Protein AF-A0AAE4CDQ8-F1 (afdb_monomer)

Mean predicted aligned error: 5.68 Å

Sequence (291 aa):
MFWILLLGALFAGYLTLAARDYGPALLGDRGPFDPRFLGRQVWLVAAAGLLFGAFPALEGELLARHAAVVTPALAGTVVATVAIPLRRRRLAALGSATAAAGWGGLLGALLTAEPAGIAALAAVQLA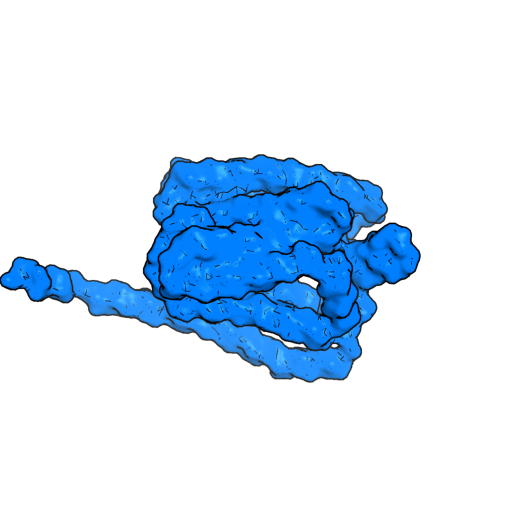LTATQGAALRADPRNTARLALLTLSVATAALVVLPFFSAVRVGTPTAYPGLLLIVVLIGLLAVTAHAARRHRWRPARAAITVSLALPVPIVSLLTWPYALIPGPAPGAGATWEHALADPATLRLLALVALPALPLAVLALWAGKSSRRSQVEGHSPEFHRLWLT

Nearest PDB structures (foldseek):
  6rko-assembly1_B  TM=8.366E-01  e=3.515E-09  Escherichia coli K-12
  8b4o-assembly1_B  TM=8.142E-01  e=2.075E-09  Corynebacterium glutamicum
  7nkz-assembly1_B  TM=8.510E-01  e=7.750E-09  Mycobacterium tuberculosis H37Rv
  7ose-assembly1_B  TM=8.550E-01  e=4.113E-08  Escherichia coli BW25113

pLDDT: mean 88.73, std 11.26, range [53.19, 98.31]

Structure (mmCIF, N/CA/C/O backbone):
data_AF-A0AAE4CDQ8-F1
#
_entry.id   AF-A0AAE4CDQ8-F1
#
loop_
_atom_site.group_PDB
_atom_site.id
_atom_site.type_symbol
_atom_site.label_atom_id
_atom_site.label_alt_id
_atom_site.label_comp_id
_atom_site.label_asym_id
_atom_site.label_entity_id
_atom_site.label_seq_id
_atom_site.pdbx_PDB_ins_code
_atom_site.Cartn_x
_atom_site.Cartn_y
_atom_site.Cartn_z
_atom_site.occupancy
_atom_site.B_iso_or_equiv
_atom_site.auth_seq_id
_atom_site.auth_comp_id
_atom_site.auth_asym_id
_atom_site.auth_atom_id
_atom_site.pdbx_PDB_model_num
ATOM 1 N N . MET A 1 1 ? 2.210 4.248 -20.035 1.00 89.88 1 MET A N 1
ATOM 2 C CA . MET A 1 1 ? 1.836 5.042 -18.837 1.00 89.88 1 MET A CA 1
ATOM 3 C C . MET A 1 1 ? 0.587 4.521 -18.139 1.00 89.88 1 MET A C 1
ATOM 5 O O . MET A 1 1 ? 0.694 4.180 -16.971 1.00 89.88 1 MET A O 1
ATOM 9 N N . PHE A 1 2 ? -0.560 4.412 -18.824 1.00 95.06 2 PHE A N 1
ATOM 10 C CA . PHE A 1 2 ? -1.827 3.962 -18.218 1.00 95.06 2 PHE A CA 1
ATOM 11 C C . PHE A 1 2 ? -1.693 2.698 -17.347 1.00 95.06 2 PHE A C 1
ATOM 13 O O . PHE A 1 2 ? -2.064 2.724 -16.180 1.00 95.06 2 PHE A O 1
ATOM 20 N N . TRP A 1 3 ? -1.082 1.634 -17.875 1.00 96.50 3 TRP A N 1
ATOM 21 C CA . TRP A 1 3 ? -0.922 0.358 -17.165 1.00 96.50 3 TRP A CA 1
ATOM 22 C C . TRP A 1 3 ? -0.087 0.442 -15.886 1.00 96.50 3 TRP A C 1
ATOM 24 O O . TRP A 1 3 ? -0.415 -0.198 -14.894 1.00 96.50 3 TRP A O 1
ATOM 34 N N . ILE A 1 4 ? 0.953 1.277 -15.889 1.00 96.00 4 ILE A N 1
ATOM 35 C CA . ILE A 1 4 ? 1.839 1.486 -14.735 1.00 96.00 4 ILE A CA 1
ATOM 36 C C . ILE A 1 4 ? 1.080 2.235 -13.638 1.00 96.00 4 ILE A C 1
ATOM 38 O O . ILE A 1 4 ? 1.106 1.838 -12.475 1.00 96.00 4 ILE A O 1
ATOM 42 N N . LEU A 1 5 ? 0.342 3.284 -14.021 1.00 96.56 5 LEU A N 1
ATOM 43 C CA . LEU A 1 5 ? -0.518 4.028 -13.101 1.00 96.56 5 LEU A CA 1
ATOM 44 C C . LEU A 1 5 ? -1.607 3.130 -12.517 1.00 96.56 5 LEU A C 1
ATOM 46 O O . LEU A 1 5 ? -1.882 3.203 -11.323 1.00 96.56 5 LEU A O 1
ATOM 50 N N . LEU A 1 6 ? -2.201 2.266 -13.342 1.00 96.50 6 LEU A N 1
ATOM 51 C CA . LEU A 1 6 ? -3.233 1.341 -12.903 1.00 96.50 6 LEU A CA 1
ATOM 52 C C . LEU A 1 6 ? -2.688 0.301 -11.917 1.00 96.50 6 LEU A C 1
ATOM 54 O O . LEU A 1 6 ? -3.297 0.088 -10.871 1.00 96.50 6 LEU A O 1
ATOM 58 N N . LEU A 1 7 ? -1.530 -0.301 -12.204 1.00 97.38 7 LEU A N 1
ATOM 59 C CA . LEU A 1 7 ? -0.865 -1.237 -11.296 1.00 97.38 7 LEU A CA 1
ATOM 60 C C . LEU A 1 7 ? -0.527 -0.568 -9.961 1.00 97.38 7 LEU A C 1
ATOM 62 O O . LEU A 1 7 ? -0.877 -1.091 -8.901 1.00 97.38 7 LEU A O 1
ATOM 66 N N . GLY A 1 8 ? 0.078 0.622 -10.012 1.00 96.88 8 GLY A N 1
ATOM 67 C CA . GLY A 1 8 ? 0.383 1.413 -8.823 1.00 96.88 8 GLY A CA 1
ATOM 68 C C . GLY A 1 8 ? -0.870 1.761 -8.017 1.00 96.88 8 GLY A C 1
ATOM 69 O O . GLY A 1 8 ? -0.872 1.618 -6.796 1.00 96.88 8 GLY A O 1
ATOM 70 N N . ALA A 1 9 ? -1.963 2.147 -8.681 1.00 96.94 9 ALA A N 1
ATOM 71 C CA . ALA A 1 9 ? -3.233 2.469 -8.035 1.00 96.94 9 ALA A CA 1
ATOM 72 C C . ALA A 1 9 ? -3.902 1.243 -7.395 1.00 96.94 9 ALA A C 1
ATOM 74 O O . ALA A 1 9 ? -4.406 1.347 -6.276 1.00 96.94 9 ALA A O 1
ATOM 75 N N . LEU A 1 10 ? -3.890 0.084 -8.062 1.00 96.75 10 LEU A N 1
ATOM 76 C CA . LEU A 1 10 ? -4.430 -1.162 -7.511 1.00 96.75 10 LEU A CA 1
ATOM 77 C C . LEU A 1 10 ? -3.633 -1.611 -6.285 1.00 96.75 10 LEU A C 1
ATOM 79 O O . LEU A 1 10 ? -4.221 -1.940 -5.254 1.00 96.75 10 LEU A O 1
ATOM 83 N N . PHE A 1 11 ? -2.303 -1.566 -6.362 1.00 97.81 11 PHE A N 1
ATOM 84 C CA . PHE A 1 11 ? -1.446 -1.976 -5.257 1.00 97.81 11 PHE A CA 1
ATOM 85 C C . PHE A 1 11 ? -1.506 -0.992 -4.078 1.00 97.81 11 PHE A C 1
ATOM 87 O O . PHE A 1 11 ? -1.682 -1.413 -2.935 1.00 97.81 11 PHE A O 1
ATOM 94 N N . ALA A 1 12 ? -1.474 0.319 -4.332 1.00 97.88 12 ALA A N 1
ATOM 95 C CA . ALA A 1 12 ? -1.682 1.335 -3.297 1.00 97.88 12 ALA A CA 1
ATOM 96 C C . ALA A 1 12 ? -3.073 1.210 -2.656 1.00 97.88 12 ALA A C 1
ATOM 98 O O . ALA A 1 12 ? -3.204 1.241 -1.432 1.00 97.88 12 ALA A O 1
ATOM 99 N N . GLY A 1 13 ? -4.109 0.996 -3.474 1.00 96.44 13 GLY A N 1
ATOM 100 C CA . GLY A 1 13 ? -5.471 0.735 -3.019 1.00 96.44 13 GLY A CA 1
ATOM 101 C C . GLY A 1 13 ? -5.546 -0.495 -2.117 1.00 96.44 13 GLY A C 1
ATOM 102 O O . GLY A 1 13 ? -6.140 -0.417 -1.040 1.00 96.44 13 GLY A O 1
ATOM 103 N N . TYR A 1 14 ? -4.884 -1.592 -2.497 1.00 97.25 14 TYR A N 1
ATOM 104 C CA . TYR A 1 14 ? -4.751 -2.778 -1.656 1.00 97.25 14 TYR A CA 1
ATOM 105 C C . TYR A 1 14 ? -4.099 -2.448 -0.309 1.00 97.25 14 TYR A C 1
ATOM 107 O O . TYR A 1 14 ? -4.699 -2.751 0.719 1.00 97.25 14 TYR A O 1
ATOM 115 N N . LEU A 1 15 ? -2.938 -1.784 -0.275 1.00 97.44 15 LEU A N 1
ATOM 116 C CA . LEU A 1 15 ? -2.254 -1.451 0.985 1.00 97.44 15 LEU A CA 1
ATOM 117 C C . LEU A 1 15 ? -3.131 -0.597 1.908 1.00 97.44 15 LEU A C 1
ATOM 119 O O . LEU A 1 15 ? -3.255 -0.886 3.102 1.00 97.44 15 LEU A O 1
ATOM 123 N N . THR A 1 16 ? -3.798 0.420 1.358 1.00 97.12 16 THR A N 1
ATOM 124 C CA . THR A 1 16 ? -4.717 1.281 2.109 1.00 97.12 16 THR A CA 1
ATOM 125 C C . THR A 1 16 ? -5.924 0.511 2.646 1.00 97.12 16 THR A C 1
ATOM 127 O O . THR A 1 16 ? -6.351 0.734 3.784 1.00 97.12 16 THR A O 1
ATOM 130 N N . LEU A 1 17 ? -6.507 -0.377 1.838 1.00 95.12 17 LEU A N 1
ATOM 131 C CA . LEU A 1 17 ? -7.676 -1.164 2.216 1.00 95.12 17 LEU A CA 1
ATOM 132 C C . LEU A 1 17 ? -7.314 -2.253 3.227 1.00 95.12 17 LEU A C 1
ATOM 134 O O . LEU A 1 17 ? -7.962 -2.330 4.269 1.00 95.12 17 LEU A O 1
ATOM 138 N N . ALA A 1 18 ? -6.267 -3.030 2.968 1.00 95.75 18 ALA A N 1
ATOM 139 C CA . ALA A 1 18 ? -5.779 -4.090 3.841 1.00 95.75 18 ALA A CA 1
ATOM 140 C C . ALA A 1 18 ? -5.393 -3.552 5.224 1.00 95.75 18 ALA A C 1
ATOM 142 O O . ALA A 1 18 ? -5.725 -4.158 6.240 1.00 95.75 18 ALA A O 1
ATOM 143 N N . ALA A 1 19 ? -4.808 -2.352 5.300 1.00 96.38 19 ALA A N 1
ATOM 144 C CA . ALA A 1 19 ? -4.481 -1.724 6.577 1.00 96.38 19 ALA A CA 1
ATOM 145 C C . ALA A 1 19 ? -5.703 -1.431 7.467 1.00 96.38 19 ALA A C 1
ATOM 147 O O . ALA A 1 19 ? -5.554 -1.306 8.685 1.00 96.38 19 ALA A O 1
ATOM 148 N N . ARG A 1 20 ? -6.919 -1.356 6.905 1.00 94.62 20 ARG A N 1
ATOM 149 C CA . ARG A 1 20 ? -8.149 -1.235 7.706 1.00 94.62 20 ARG A CA 1
ATOM 150 C C . ARG A 1 20 ? -8.475 -2.501 8.494 1.00 94.62 20 ARG A C 1
ATOM 152 O O . ARG A 1 20 ? -9.127 -2.391 9.527 1.00 94.62 20 ARG A O 1
ATOM 159 N N . ASP A 1 21 ? -7.995 -3.651 8.034 1.00 94.50 21 ASP A N 1
ATOM 160 C CA . ASP A 1 21 ? -8.162 -4.946 8.698 1.00 94.50 21 ASP A CA 1
ATOM 161 C C . ASP A 1 21 ? -6.945 -5.325 9.519 1.00 94.50 21 ASP A C 1
ATOM 163 O O . ASP A 1 21 ? -7.050 -5.716 10.683 1.00 94.50 21 ASP A O 1
ATOM 167 N N . TYR A 1 22 ? -5.774 -5.168 8.907 1.00 95.75 22 TYR A N 1
ATOM 168 C CA . TYR A 1 22 ? -4.502 -5.535 9.499 1.00 95.75 22 TYR A CA 1
ATOM 169 C C . TYR A 1 22 ? -4.186 -4.632 10.687 1.00 95.75 22 TYR A C 1
ATOM 171 O O . TYR A 1 22 ? -3.729 -5.119 11.714 1.00 95.75 22 TYR A O 1
ATOM 179 N N . GLY A 1 23 ? -4.495 -3.334 10.608 1.00 95.50 23 GLY A N 1
ATOM 180 C CA . GLY A 1 23 ? -4.238 -2.383 11.688 1.00 95.50 23 GLY A CA 1
ATOM 181 C C . GLY A 1 23 ? -4.899 -2.773 13.016 1.00 95.50 23 GLY A C 1
ATOM 182 O O . GLY A 1 23 ? -4.197 -2.933 14.015 1.00 95.50 23 GLY A O 1
ATOM 183 N N . PRO A 1 24 ? -6.232 -2.947 13.077 1.00 94.69 24 PRO A N 1
ATOM 184 C CA . PRO A 1 24 ? -6.895 -3.417 14.292 1.00 94.69 24 PRO A CA 1
ATOM 185 C C . PRO A 1 24 ? -6.392 -4.792 14.753 1.00 94.69 24 PRO A C 1
ATOM 187 O O . PRO A 1 24 ? -6.147 -4.974 15.948 1.00 94.69 24 PRO A O 1
ATOM 190 N N . ALA A 1 25 ? -6.160 -5.728 13.823 1.00 94.62 25 ALA A N 1
ATOM 191 C CA . ALA A 1 25 ? -5.639 -7.058 14.139 1.00 94.62 25 ALA A CA 1
ATOM 192 C C . ALA A 1 25 ? -4.243 -7.009 14.790 1.00 94.62 25 ALA A C 1
ATOM 194 O O . ALA A 1 25 ? -4.016 -7.700 15.785 1.00 94.62 25 ALA A O 1
ATOM 195 N N . LEU A 1 26 ? -3.340 -6.145 14.307 1.00 95.56 26 LEU A N 1
ATOM 196 C CA . LEU A 1 26 ? -2.020 -5.882 14.901 1.00 95.56 26 LEU A CA 1
ATOM 197 C C . LEU A 1 26 ? -2.123 -5.395 16.345 1.00 95.56 26 LEU A C 1
ATOM 199 O O . LEU A 1 26 ? -1.357 -5.814 17.209 1.00 95.56 26 LEU A O 1
ATOM 203 N N . LEU A 1 27 ? -3.101 -4.534 16.621 1.00 94.88 27 LEU A N 1
ATOM 204 C CA . LEU A 1 27 ? -3.368 -4.021 17.966 1.00 94.88 27 LEU A CA 1
ATOM 205 C C . LEU A 1 27 ? -4.167 -5.010 18.829 1.00 94.88 27 LEU A C 1
ATOM 207 O O . LEU A 1 27 ? -4.524 -4.705 19.971 1.00 94.88 27 LEU A O 1
ATOM 211 N N . GLY A 1 28 ? -4.442 -6.202 18.295 1.00 90.94 28 GLY A N 1
ATOM 212 C CA . GLY A 1 28 ? -5.136 -7.276 18.978 1.00 90.94 28 GLY A CA 1
ATOM 213 C C . GLY A 1 28 ? -6.633 -7.049 19.165 1.00 90.94 28 GLY A C 1
ATOM 214 O O . GLY A 1 28 ? -7.227 -7.671 20.048 1.00 90.94 28 GLY A O 1
ATOM 215 N N . ASP A 1 29 ? -7.223 -6.160 18.374 1.00 85.69 29 ASP A N 1
ATOM 216 C CA . ASP A 1 29 ? -8.654 -5.893 18.382 1.00 85.69 29 ASP A CA 1
ATOM 217 C C . ASP A 1 29 ? -9.411 -6.946 17.554 1.00 85.69 29 ASP A C 1
ATOM 219 O O . ASP A 1 29 ? -8.916 -7.453 16.547 1.00 85.69 29 ASP A O 1
ATOM 223 N N . ARG A 1 30 ? -10.621 -7.287 18.003 1.00 68.38 30 ARG A N 1
ATOM 224 C CA . ARG A 1 30 ? -11.542 -8.241 17.368 1.00 68.38 30 ARG A CA 1
ATOM 225 C C . ARG A 1 30 ? -12.744 -7.534 16.747 1.00 68.38 30 ARG A C 1
ATOM 227 O O . ARG A 1 30 ? -13.816 -8.138 16.719 1.00 68.38 30 ARG A O 1
ATOM 234 N N . GLY A 1 31 ? -12.589 -6.269 16.345 1.00 68.19 31 GLY A N 1
ATOM 235 C CA . GLY A 1 31 ? -13.655 -5.461 15.748 1.00 68.19 31 GLY A CA 1
ATOM 236 C C . GLY A 1 31 ? -14.563 -6.288 14.825 1.00 68.19 31 GLY A C 1
ATOM 237 O O . GLY A 1 31 ? -14.104 -7.265 14.226 1.00 68.19 31 GLY A O 1
ATOM 238 N N . PRO A 1 32 ? -15.863 -5.958 14.746 1.00 75.25 32 PRO A N 1
ATOM 239 C CA . PRO A 1 32 ? -16.854 -6.816 14.105 1.00 75.25 32 PRO A CA 1
ATOM 240 C C . PRO A 1 32 ? -16.392 -7.235 12.711 1.00 75.25 32 PRO A C 1
ATOM 242 O O . PRO A 1 32 ? -15.903 -6.399 11.950 1.00 75.25 32 PRO A O 1
ATOM 245 N N . PHE A 1 33 ? -16.552 -8.525 12.393 1.00 78.38 33 PHE A N 1
ATOM 246 C CA . PHE A 1 33 ? -16.203 -9.042 11.074 1.00 78.38 33 PHE A CA 1
ATOM 247 C C . PHE A 1 33 ? -16.909 -8.199 10.009 1.00 78.38 33 PHE A C 1
ATOM 249 O O . PHE A 1 33 ? -18.136 -8.081 10.002 1.00 78.38 33 PHE A O 1
ATOM 256 N N . ASP A 1 34 ? -16.119 -7.569 9.146 1.00 82.44 34 ASP A N 1
ATOM 257 C CA . ASP A 1 34 ? -16.621 -6.793 8.024 1.00 82.44 34 ASP A CA 1
ATOM 258 C C . ASP A 1 34 ? -16.729 -7.734 6.818 1.00 82.44 34 ASP A C 1
ATOM 260 O O . ASP A 1 34 ? -15.695 -8.179 6.322 1.00 82.44 34 ASP A O 1
ATOM 264 N N . PRO A 1 35 ? -17.937 -8.022 6.296 1.00 81.69 35 PRO A N 1
ATOM 265 C CA . PRO A 1 35 ? -18.109 -8.885 5.125 1.00 81.69 35 PRO A CA 1
ATOM 266 C C . PRO A 1 35 ? -17.308 -8.422 3.897 1.00 81.69 35 PRO A C 1
ATOM 268 O O . PRO A 1 35 ? -17.022 -9.210 3.000 1.00 81.69 35 PRO A O 1
ATOM 271 N N . ARG A 1 36 ? -16.902 -7.145 3.854 1.00 83.50 36 ARG A N 1
ATOM 272 C CA . ARG A 1 36 ? -16.070 -6.581 2.779 1.00 83.50 36 ARG A CA 1
ATOM 273 C C . ARG A 1 36 ? -14.597 -6.946 2.886 1.00 83.50 36 ARG A C 1
ATOM 275 O O . ARG A 1 36 ? -13.836 -6.564 2.004 1.00 83.50 36 ARG A O 1
ATOM 282 N N . PHE A 1 37 ? -14.201 -7.664 3.933 1.00 85.44 37 PHE A N 1
ATOM 283 C CA . PHE A 1 37 ? -12.844 -8.152 4.127 1.00 85.44 37 PHE A CA 1
ATOM 284 C C . PHE A 1 37 ? -12.322 -8.871 2.873 1.00 85.44 37 PHE A C 1
ATOM 286 O O . PHE A 1 37 ? -11.284 -8.500 2.332 1.00 85.44 37 PHE A O 1
ATOM 293 N N . LEU A 1 38 ? -13.105 -9.810 2.331 1.00 85.81 38 LEU A N 1
ATOM 294 C CA . LEU A 1 38 ? -12.758 -10.519 1.094 1.00 85.81 38 LEU A CA 1
ATOM 295 C C . LEU A 1 38 ? -12.703 -9.574 -0.113 1.00 85.81 38 LEU A C 1
ATOM 297 O O . LEU A 1 38 ? -11.773 -9.644 -0.909 1.00 85.81 38 LEU A O 1
ATOM 301 N N . GLY A 1 39 ? -13.641 -8.626 -0.201 1.00 86.75 39 GLY A N 1
ATOM 302 C CA . GLY A 1 39 ? -13.657 -7.613 -1.261 1.00 86.75 39 GLY A CA 1
ATOM 303 C C . GLY A 1 39 ? -12.409 -6.722 -1.283 1.00 86.75 39 GLY A C 1
ATOM 304 O O . GLY A 1 39 ? -12.025 -6.232 -2.341 1.00 86.75 39 GLY A O 1
ATOM 305 N N . ARG A 1 40 ? -11.730 -6.534 -0.143 1.00 90.81 40 ARG A N 1
ATOM 306 C CA . ARG A 1 40 ? -10.457 -5.800 -0.077 1.00 90.81 40 ARG A CA 1
ATOM 307 C C . ARG A 1 40 ? -9.284 -6.606 -0.634 1.00 90.81 40 ARG A C 1
ATOM 309 O O . ARG A 1 40 ? -8.412 -6.017 -1.264 1.00 90.81 40 ARG A O 1
ATOM 316 N N . GLN A 1 41 ? -9.290 -7.930 -0.478 1.00 94.31 41 GLN A N 1
ATOM 317 C CA . GLN A 1 41 ? -8.246 -8.807 -1.026 1.00 94.31 41 GLN A CA 1
ATOM 318 C C . GLN A 1 41 ? -8.297 -8.896 -2.560 1.00 94.31 41 GLN A C 1
ATOM 320 O O . GLN A 1 41 ? -7.267 -9.094 -3.199 1.00 94.31 41 GLN A O 1
ATOM 325 N N . VAL A 1 42 ? -9.466 -8.651 -3.167 1.00 94.00 42 VAL A N 1
ATOM 326 C CA . VAL A 1 42 ? -9.627 -8.589 -4.634 1.00 94.00 42 VAL A CA 1
ATOM 327 C C . VAL A 1 42 ? -8.689 -7.560 -5.271 1.00 94.00 42 VAL A C 1
ATOM 329 O O . VAL A 1 42 ? -8.249 -7.761 -6.396 1.00 94.00 42 VAL A O 1
ATOM 332 N N . TRP A 1 43 ? -8.313 -6.496 -4.557 1.00 95.38 43 TRP A N 1
ATOM 333 C CA . TRP A 1 43 ? -7.367 -5.497 -5.065 1.00 95.38 43 TRP A CA 1
ATOM 334 C C . TRP A 1 43 ? -5.963 -6.064 -5.268 1.00 95.38 43 TRP A C 1
ATOM 336 O O . TRP A 1 43 ? -5.323 -5.745 -6.266 1.00 95.38 43 TRP A O 1
ATOM 346 N N . LEU A 1 44 ? -5.504 -6.937 -4.364 1.00 96.44 44 LEU A N 1
ATOM 347 C CA . LEU A 1 44 ? -4.227 -7.628 -4.528 1.00 96.44 44 LEU A CA 1
ATOM 348 C C . LEU A 1 44 ? -4.287 -8.611 -5.696 1.00 96.44 44 LEU A C 1
ATOM 350 O O . LEU A 1 44 ? -3.364 -8.653 -6.501 1.00 96.44 44 LEU A O 1
ATOM 354 N N . VAL A 1 45 ? -5.383 -9.366 -5.810 1.00 96.44 45 VAL A N 1
ATOM 355 C CA . VAL A 1 45 ? -5.589 -10.312 -6.918 1.00 96.44 45 VAL A CA 1
ATOM 356 C C . VAL A 1 45 ? -5.626 -9.575 -8.257 1.00 96.44 45 VAL A C 1
ATOM 358 O O . VAL A 1 45 ? -4.987 -10.009 -9.208 1.00 96.44 45 VAL A O 1
ATOM 361 N N . ALA A 1 46 ? -6.309 -8.432 -8.324 1.00 95.81 46 ALA A N 1
ATOM 362 C CA . ALA A 1 46 ? -6.342 -7.586 -9.511 1.00 95.81 46 ALA A CA 1
ATOM 363 C C . ALA A 1 46 ? -4.958 -7.010 -9.842 1.00 95.81 46 ALA A C 1
ATOM 365 O O . ALA A 1 46 ? -4.563 -7.025 -11.003 1.00 95.81 46 ALA A O 1
ATOM 366 N N . ALA A 1 47 ? -4.202 -6.544 -8.841 1.00 96.94 47 ALA A N 1
ATOM 367 C CA . ALA A 1 47 ? -2.830 -6.078 -9.039 1.00 96.94 47 ALA A CA 1
ATOM 368 C C . ALA A 1 47 ? -1.915 -7.202 -9.556 1.00 96.94 47 ALA A C 1
ATOM 370 O O . ALA A 1 47 ? -1.152 -6.973 -10.487 1.00 96.94 47 ALA A O 1
ATOM 371 N N . ALA A 1 48 ? -2.023 -8.415 -9.005 1.00 97.00 48 ALA A N 1
ATOM 372 C CA . ALA A 1 48 ? -1.257 -9.579 -9.446 1.00 97.00 48 ALA A CA 1
ATOM 373 C C . ALA A 1 48 ? -1.640 -10.019 -10.867 1.00 97.00 48 ALA A C 1
ATOM 375 O O . ALA A 1 48 ? -0.768 -10.190 -11.709 1.00 97.00 48 ALA A O 1
ATOM 376 N N . GLY A 1 49 ? -2.937 -10.121 -11.172 1.00 96.88 49 GLY A N 1
ATOM 377 C CA . GLY A 1 49 ? -3.407 -10.435 -12.523 1.00 96.88 49 GLY A CA 1
ATOM 378 C C . GLY A 1 49 ? -2.971 -9.387 -13.547 1.00 96.88 49 GLY A C 1
ATOM 379 O O . GLY A 1 49 ? -2.594 -9.733 -14.664 1.00 96.88 49 GLY A O 1
ATOM 380 N N . LEU A 1 50 ? -2.953 -8.109 -13.157 1.00 97.12 50 LEU A N 1
ATOM 381 C CA . LEU A 1 50 ? -2.433 -7.042 -14.002 1.00 97.12 50 LEU A CA 1
ATOM 382 C C . LEU A 1 50 ? -0.916 -7.128 -14.184 1.00 97.12 50 LEU A C 1
ATOM 384 O O . LEU A 1 50 ? -0.438 -6.887 -15.287 1.00 97.12 50 LEU A O 1
ATOM 388 N N . LEU A 1 51 ? -0.171 -7.468 -13.130 1.00 97.00 51 LEU A N 1
ATOM 389 C CA . LEU A 1 51 ? 1.270 -7.700 -13.206 1.00 97.00 51 LEU A CA 1
ATOM 390 C C . LEU A 1 51 ? 1.577 -8.821 -14.207 1.00 97.00 51 LEU A C 1
ATOM 392 O O . LEU A 1 51 ? 2.358 -8.602 -15.123 1.00 97.00 51 LEU A O 1
ATOM 396 N N . PHE A 1 52 ? 0.901 -9.966 -14.093 1.00 96.81 52 PHE A N 1
ATOM 397 C CA . PHE A 1 52 ? 1.098 -11.110 -14.989 1.00 96.81 52 PHE A CA 1
ATOM 398 C C . PHE A 1 52 ? 0.679 -10.805 -16.432 1.00 96.81 52 PHE A C 1
ATOM 400 O O . PHE A 1 52 ? 1.374 -11.165 -17.376 1.00 96.81 52 PHE A O 1
ATOM 407 N N . GLY A 1 53 ? -0.449 -10.114 -16.621 1.00 96.94 53 GLY A N 1
ATOM 408 C CA . GLY A 1 53 ? -0.968 -9.823 -17.956 1.00 96.94 53 GLY A CA 1
ATOM 409 C C . GLY A 1 53 ? -0.219 -8.699 -18.672 1.00 96.94 53 GLY A C 1
ATOM 410 O O . GLY A 1 53 ? 0.144 -8.835 -19.836 1.00 96.94 53 GLY A O 1
ATOM 411 N N . ALA A 1 54 ? -0.027 -7.561 -18.003 1.00 97.56 54 ALA A N 1
ATOM 412 C CA . ALA A 1 54 ? 0.540 -6.365 -18.623 1.00 97.56 54 ALA A CA 1
ATOM 413 C C . ALA A 1 54 ? 2.065 -6.288 -18.501 1.00 97.56 54 ALA A C 1
ATOM 415 O O . ALA A 1 54 ? 2.667 -5.515 -19.245 1.00 97.56 54 ALA A O 1
ATOM 416 N N . PHE A 1 55 ? 2.680 -7.051 -17.588 1.00 97.31 55 PHE A N 1
ATOM 417 C CA . PHE A 1 55 ? 4.120 -7.006 -17.326 1.00 97.31 55 PHE A CA 1
ATOM 418 C C . PHE A 1 55 ? 4.761 -8.402 -17.151 1.00 97.31 55 PHE A C 1
ATOM 420 O O . PHE A 1 55 ? 5.397 -8.665 -16.127 1.00 97.31 55 PHE A O 1
ATOM 427 N N . PRO A 1 56 ? 4.632 -9.312 -18.133 1.00 96.19 56 PRO A N 1
ATOM 428 C CA . PRO A 1 56 ? 5.056 -10.708 -17.983 1.00 96.19 56 PRO A CA 1
ATOM 429 C C . PRO A 1 56 ? 6.563 -10.871 -17.717 1.00 96.19 56 PRO A C 1
ATOM 431 O O . PRO A 1 56 ? 6.963 -11.718 -16.924 1.00 96.19 56 PRO A O 1
ATOM 434 N N . ALA A 1 57 ? 7.416 -10.031 -18.316 1.00 93.31 57 ALA A N 1
ATOM 435 C CA . ALA A 1 57 ? 8.858 -10.062 -18.047 1.00 93.31 57 ALA A CA 1
ATOM 436 C C . ALA A 1 57 ? 9.183 -9.640 -16.601 1.00 93.31 57 ALA A C 1
ATOM 438 O O . ALA A 1 57 ? 10.044 -10.225 -15.944 1.00 93.31 57 ALA A O 1
ATOM 439 N N . LEU A 1 58 ? 8.446 -8.651 -16.082 1.00 94.38 58 LEU A N 1
ATOM 440 C CA . LEU A 1 58 ? 8.628 -8.142 -14.726 1.00 94.38 58 LEU A CA 1
ATOM 441 C C . LEU A 1 58 ? 8.227 -9.171 -13.672 1.00 94.38 58 LEU A C 1
ATOM 443 O O . LEU A 1 58 ? 8.866 -9.228 -12.628 1.00 94.38 58 LEU A O 1
ATOM 447 N N . GLU A 1 59 ? 7.186 -9.967 -13.921 1.00 94.25 59 GLU A N 1
ATOM 448 C CA . GLU A 1 59 ? 6.749 -11.023 -13.006 1.00 94.25 59 GLU A CA 1
ATOM 449 C C . GLU A 1 59 ? 7.902 -11.962 -12.647 1.00 94.25 59 GLU A C 1
ATOM 451 O O . GLU A 1 59 ? 8.241 -12.099 -11.468 1.00 94.25 59 GLU A O 1
ATOM 456 N N . GLY A 1 60 ? 8.459 -12.635 -13.659 1.00 90.19 60 GLY A N 1
ATOM 457 C CA . GLY A 1 60 ? 9.425 -13.708 -13.451 1.00 90.19 60 GLY A CA 1
ATOM 458 C C . GLY A 1 60 ? 10.660 -13.194 -12.723 1.00 90.19 60 GLY A C 1
ATOM 459 O O . GLY A 1 60 ? 11.118 -13.803 -11.755 1.00 90.19 60 GLY A O 1
ATOM 460 N N . GLU A 1 61 ? 11.143 -12.018 -13.121 1.00 92.56 61 GLU A N 1
ATOM 461 C CA . GLU A 1 61 ? 12.281 -11.370 -12.478 1.00 92.56 61 GLU A CA 1
ATOM 462 C C . GLU A 1 61 ? 11.972 -10.895 -11.056 1.00 92.56 61 GLU A C 1
ATOM 464 O O . GLU A 1 61 ? 12.786 -11.106 -10.155 1.00 92.56 61 GLU A O 1
ATOM 469 N N . LEU A 1 62 ? 10.807 -10.281 -10.823 1.00 94.06 62 LEU A N 1
ATOM 470 C CA . LEU A 1 62 ? 10.412 -9.786 -9.504 1.00 94.06 62 LEU A CA 1
ATOM 471 C C . LEU A 1 62 ? 10.267 -10.941 -8.516 1.00 94.06 62 LEU A C 1
ATOM 473 O O . LEU A 1 62 ? 10.783 -10.858 -7.399 1.00 94.06 62 LEU A O 1
ATOM 477 N N . LEU A 1 63 ? 9.596 -12.023 -8.918 1.00 94.31 63 LEU A N 1
ATOM 478 C CA . LEU A 1 63 ? 9.407 -13.197 -8.073 1.00 94.31 63 LEU A CA 1
ATOM 479 C C . LEU A 1 63 ? 10.730 -13.920 -7.827 1.00 94.31 63 LEU A C 1
ATOM 481 O O . LEU A 1 63 ? 11.026 -14.228 -6.676 1.00 94.31 63 LEU A O 1
ATOM 485 N N . ALA A 1 64 ? 11.558 -14.127 -8.855 1.00 93.31 64 ALA A N 1
ATOM 486 C CA . ALA A 1 64 ? 12.856 -14.777 -8.692 1.00 93.31 64 ALA A CA 1
ATOM 487 C C . ALA A 1 64 ? 13.798 -13.968 -7.786 1.00 93.31 64 ALA A C 1
ATOM 489 O O . ALA A 1 64 ? 14.438 -14.525 -6.894 1.00 93.31 64 ALA A O 1
ATOM 490 N N . ARG A 1 65 ? 13.861 -12.644 -7.971 1.00 93.06 65 ARG A N 1
ATOM 491 C CA . ARG A 1 65 ? 14.782 -11.767 -7.232 1.00 93.06 65 ARG A CA 1
ATOM 492 C C . ARG A 1 65 ? 14.316 -11.469 -5.811 1.00 93.06 65 ARG A C 1
ATOM 494 O O . ARG A 1 65 ? 15.142 -11.316 -4.913 1.00 93.06 65 ARG A O 1
ATOM 501 N N . HIS A 1 66 ? 13.008 -11.360 -5.594 1.00 95.06 66 HIS A N 1
ATOM 502 C CA . HIS A 1 66 ? 12.443 -10.895 -4.326 1.00 95.06 66 HIS A CA 1
ATOM 503 C C . HIS A 1 66 ? 11.580 -11.947 -3.618 1.00 95.06 66 HIS A C 1
ATOM 505 O O . HIS A 1 66 ? 10.834 -11.605 -2.697 1.00 95.06 66 HIS A O 1
ATOM 511 N N . ALA A 1 67 ? 11.728 -13.233 -3.965 1.00 95.75 67 ALA A N 1
ATOM 512 C CA . ALA A 1 67 ? 11.023 -14.353 -3.334 1.00 95.75 67 ALA A CA 1
ATOM 513 C C . ALA A 1 67 ? 11.085 -14.310 -1.800 1.00 95.75 67 ALA A C 1
ATOM 515 O O . ALA A 1 67 ? 10.070 -14.534 -1.138 1.00 95.75 67 ALA A O 1
ATOM 516 N N . ALA A 1 68 ? 12.248 -13.964 -1.234 1.00 96.25 68 ALA A N 1
ATOM 517 C CA . ALA A 1 68 ? 12.472 -13.897 0.211 1.00 96.25 68 ALA A CA 1
ATOM 518 C C . ALA A 1 68 ? 11.544 -12.907 0.936 1.00 96.25 68 ALA A C 1
ATOM 520 O O . ALA A 1 68 ? 11.278 -13.074 2.123 1.00 96.25 68 ALA A O 1
ATOM 521 N N . VAL A 1 69 ? 11.033 -11.894 0.232 1.00 96.75 69 VAL A N 1
ATOM 522 C CA . VAL A 1 69 ? 10.149 -10.868 0.796 1.00 96.75 69 VAL A CA 1
ATOM 523 C C . VAL A 1 69 ? 8.707 -11.036 0.311 1.00 96.75 69 VAL A C 1
ATOM 525 O O . VAL A 1 69 ? 7.769 -10.884 1.094 1.00 96.75 69 VAL A O 1
ATOM 528 N N . VAL A 1 70 ? 8.511 -11.429 -0.950 1.00 97.25 70 VAL A N 1
ATOM 529 C CA . VAL A 1 70 ? 7.181 -11.680 -1.527 1.00 97.25 70 VAL A CA 1
ATOM 530 C C . VAL A 1 70 ? 6.505 -12.883 -0.865 1.00 97.25 70 VAL A C 1
ATOM 532 O O . VAL A 1 70 ? 5.333 -12.806 -0.500 1.00 97.25 70 VAL A O 1
ATOM 535 N N . THR A 1 71 ? 7.238 -13.975 -0.640 1.00 97.62 71 THR A N 1
ATOM 536 C CA . THR A 1 71 ? 6.695 -15.202 -0.031 1.00 97.62 71 THR A CA 1
ATOM 537 C C . THR A 1 71 ? 6.107 -14.953 1.360 1.00 97.62 71 THR A C 1
ATOM 539 O O . THR A 1 71 ? 4.932 -15.273 1.563 1.00 97.62 71 THR A O 1
ATOM 542 N N . PRO A 1 72 ? 6.831 -14.343 2.325 1.00 97.75 72 PRO A N 1
ATOM 543 C CA . PRO A 1 72 ? 6.234 -14.022 3.616 1.00 97.75 72 PRO A CA 1
ATOM 544 C C . PRO A 1 72 ? 5.111 -12.984 3.502 1.00 97.75 72 PRO A C 1
ATOM 546 O O . PRO A 1 72 ? 4.140 -13.088 4.249 1.00 97.75 72 PRO A O 1
ATOM 549 N N . ALA A 1 73 ? 5.170 -12.030 2.563 1.00 97.94 73 ALA A N 1
ATOM 550 C CA . ALA A 1 73 ? 4.076 -11.077 2.352 1.00 97.94 73 ALA A CA 1
ATOM 551 C C . ALA A 1 73 ? 2.763 -11.784 1.966 1.00 97.94 73 ALA A C 1
ATOM 553 O O . ALA A 1 73 ? 1.703 -11.508 2.543 1.00 97.94 73 ALA A O 1
ATOM 554 N N . LEU A 1 74 ? 2.837 -12.737 1.031 1.00 97.75 74 LEU A N 1
ATOM 555 C CA . LEU A 1 74 ? 1.705 -13.555 0.592 1.00 97.75 74 LEU A CA 1
ATOM 556 C C . LEU A 1 74 ? 1.237 -14.506 1.698 1.00 97.75 74 LEU A C 1
ATOM 558 O O . LEU A 1 74 ? 0.048 -14.535 2.010 1.00 97.75 74 LEU A O 1
ATOM 562 N N . ALA A 1 75 ? 2.157 -15.218 2.352 1.00 98.31 75 ALA A N 1
ATOM 563 C CA . ALA A 1 75 ? 1.831 -16.110 3.462 1.00 98.31 75 ALA A CA 1
ATOM 564 C C . ALA A 1 75 ? 1.149 -15.352 4.613 1.00 98.31 75 ALA A C 1
ATOM 566 O O . ALA A 1 75 ? 0.109 -15.783 5.109 1.00 98.31 75 ALA A O 1
ATOM 567 N N . GLY A 1 76 ? 1.670 -14.182 4.991 1.00 98.19 76 GLY A N 1
ATOM 568 C CA . GLY A 1 76 ? 1.061 -13.303 5.987 1.00 98.19 76 GLY A CA 1
ATOM 569 C C . GLY A 1 76 ? -0.341 -12.850 5.580 1.00 98.19 76 GLY A C 1
ATOM 570 O O . GLY A 1 76 ? -1.260 -12.881 6.398 1.00 98.19 76 GLY A O 1
ATOM 571 N N . THR A 1 77 ? -0.527 -12.505 4.302 1.00 97.44 77 THR A N 1
ATOM 572 C CA . THR A 1 77 ? -1.829 -12.115 3.736 1.00 97.44 77 THR A CA 1
ATOM 573 C C . THR A 1 77 ? -2.841 -13.259 3.838 1.00 97.44 77 THR A C 1
ATOM 575 O O . THR A 1 77 ? -3.960 -13.048 4.310 1.00 97.44 77 THR A O 1
ATOM 578 N N . VAL A 1 78 ? -2.451 -14.488 3.488 1.00 97.69 78 VAL A N 1
ATOM 579 C CA . VAL A 1 78 ? -3.295 -15.689 3.620 1.00 97.69 78 VAL A CA 1
ATOM 580 C C . VAL A 1 78 ? -3.616 -15.980 5.089 1.00 97.69 78 VAL A C 1
ATOM 582 O O . VAL A 1 78 ? -4.782 -16.156 5.443 1.00 97.69 78 VAL A O 1
ATOM 585 N N . VAL A 1 79 ? -2.610 -15.963 5.970 1.00 97.56 79 VAL A N 1
ATOM 586 C CA . VAL A 1 79 ? -2.796 -16.196 7.410 1.00 97.56 79 VAL A CA 1
ATOM 587 C C . VAL A 1 79 ? -3.743 -15.161 8.010 1.00 97.56 79 VAL A C 1
ATOM 589 O O . VAL A 1 79 ? -4.664 -15.541 8.729 1.00 97.56 79 VAL A O 1
ATOM 592 N N . ALA A 1 80 ? -3.579 -13.873 7.700 1.00 95.00 80 ALA A N 1
ATOM 593 C CA . ALA A 1 80 ? -4.496 -12.826 8.150 1.00 95.00 80 ALA A CA 1
ATOM 594 C C . ALA A 1 80 ? -5.916 -13.057 7.608 1.00 95.00 80 ALA A C 1
ATOM 596 O O . ALA A 1 80 ? -6.887 -12.950 8.361 1.00 95.00 80 ALA A O 1
ATOM 597 N N . THR A 1 81 ? -6.024 -13.448 6.335 1.00 95.06 81 THR A N 1
ATOM 598 C CA . THR A 1 81 ? -7.296 -13.717 5.652 1.00 95.06 81 THR A CA 1
ATOM 599 C C . THR A 1 81 ? -8.099 -14.826 6.306 1.00 95.06 81 THR A C 1
ATOM 601 O O . THR A 1 81 ? -9.313 -14.702 6.442 1.00 95.06 81 THR A O 1
ATOM 604 N N . VAL A 1 82 ? -7.431 -15.872 6.780 1.00 95.56 82 VAL A N 1
ATOM 605 C CA . VAL A 1 82 ? -8.077 -16.982 7.485 1.00 95.56 82 VAL A CA 1
ATOM 606 C C . VAL A 1 82 ? -8.278 -16.662 8.971 1.00 95.56 82 VAL A C 1
ATOM 608 O O . VAL A 1 82 ? -9.336 -16.928 9.541 1.00 95.56 82 VAL A O 1
ATOM 611 N N . ALA A 1 83 ? -7.287 -16.060 9.629 1.00 94.75 83 ALA A N 1
ATOM 612 C CA . ALA A 1 83 ? -7.295 -15.872 11.077 1.00 94.75 83 ALA A CA 1
ATOM 613 C C . ALA A 1 83 ? -8.284 -14.803 11.565 1.00 94.75 83 ALA A C 1
ATOM 615 O O . ALA A 1 83 ? -8.812 -14.944 12.674 1.00 94.75 83 ALA A O 1
ATOM 616 N N . ILE A 1 84 ? -8.534 -13.748 10.779 1.00 93.19 84 ILE A N 1
ATOM 617 C CA . ILE A 1 84 ? -9.455 -12.659 11.145 1.00 93.19 84 ILE A CA 1
ATOM 618 C C . ILE A 1 84 ? -10.908 -13.167 11.248 1.00 93.19 84 ILE A C 1
ATOM 620 O O . ILE A 1 84 ? -11.490 -13.013 12.327 1.00 93.19 84 ILE A O 1
ATOM 624 N N . PRO A 1 85 ? -11.491 -13.841 10.230 1.00 91.56 85 PRO A N 1
ATOM 625 C CA . PRO A 1 85 ? -12.822 -14.447 10.339 1.00 91.56 85 PRO A CA 1
ATOM 626 C C . PRO A 1 85 ? -12.927 -15.470 11.476 1.00 91.56 85 PRO A C 1
ATOM 628 O O . PRO A 1 85 ? -13.912 -15.481 12.213 1.00 91.56 85 PRO A O 1
ATOM 631 N N . LEU A 1 86 ? -11.879 -16.279 11.679 1.00 93.50 86 LEU A N 1
ATOM 632 C CA . LEU A 1 86 ? -11.806 -17.265 12.765 1.00 93.50 86 LEU A CA 1
ATOM 633 C C . LEU A 1 86 ? -11.548 -16.643 14.148 1.00 93.50 86 LEU A C 1
ATOM 635 O O . LEU A 1 86 ? -11.460 -17.361 15.146 1.00 93.50 86 LEU A O 1
ATOM 639 N N . ARG A 1 87 ? -11.385 -15.316 14.231 1.00 91.31 87 ARG A N 1
ATOM 640 C CA . ARG A 1 87 ? -11.127 -14.556 15.466 1.00 91.31 87 ARG A CA 1
ATOM 641 C C . ARG A 1 87 ? -9.889 -15.035 16.241 1.00 91.31 87 ARG A C 1
ATOM 643 O O . ARG A 1 87 ? -9.790 -14.866 17.463 1.00 91.31 87 ARG A O 1
ATOM 650 N N . ARG A 1 88 ? -8.898 -15.602 15.544 1.00 94.75 88 ARG A N 1
ATOM 651 C CA . ARG A 1 88 ? -7.637 -16.097 16.122 1.00 94.75 88 ARG A CA 1
ATOM 652 C C . ARG A 1 88 ? -6.647 -14.947 16.301 1.00 94.75 88 ARG A C 1
ATOM 654 O O . ARG A 1 88 ? -5.712 -14.799 15.526 1.00 94.75 88 ARG A O 1
ATOM 661 N N . ARG A 1 89 ? -6.834 -14.145 17.358 1.00 93.25 89 ARG A N 1
ATOM 662 C CA . ARG A 1 89 ? -6.093 -12.888 17.622 1.00 93.25 89 ARG A CA 1
ATOM 663 C C . ARG A 1 89 ? -4.583 -12.965 17.367 1.00 93.25 89 ARG A C 1
ATOM 665 O O . ARG A 1 89 ? -4.055 -12.114 16.667 1.00 93.25 89 ARG A O 1
ATOM 672 N N . ARG A 1 90 ? -3.890 -13.960 17.935 1.00 95.44 90 ARG A N 1
ATOM 673 C CA . ARG A 1 90 ? -2.427 -14.085 17.791 1.00 95.44 90 ARG A CA 1
ATOM 674 C C . ARG A 1 90 ? -2.013 -14.354 16.343 1.00 95.44 90 ARG A C 1
ATOM 676 O O . ARG A 1 90 ? -1.090 -13.716 15.857 1.00 95.44 90 ARG A O 1
ATOM 683 N N . LEU A 1 91 ? -2.733 -15.240 15.653 1.00 96.62 91 LEU A N 1
ATOM 684 C CA . LEU A 1 91 ? -2.482 -15.550 14.243 1.00 96.62 91 LEU A CA 1
ATOM 685 C C . LEU A 1 91 ? -2.844 -14.374 13.332 1.00 96.62 91 LEU A C 1
ATOM 687 O O . LEU A 1 91 ? -2.102 -14.077 12.408 1.00 96.62 91 LEU A O 1
ATOM 691 N N . ALA A 1 92 ? -3.938 -13.667 13.622 1.00 95.56 92 ALA A N 1
ATOM 692 C CA . ALA A 1 92 ? -4.339 -12.481 12.876 1.00 95.56 92 ALA A CA 1
ATOM 693 C C . ALA A 1 92 ? -3.303 -11.359 13.013 1.00 95.56 92 ALA A C 1
ATOM 695 O O . ALA A 1 92 ? -2.924 -10.764 12.009 1.00 95.56 92 ALA A O 1
ATOM 696 N N . ALA A 1 93 ? -2.805 -11.109 14.229 1.00 96.25 93 ALA A N 1
ATOM 697 C CA . ALA A 1 93 ? -1.741 -10.141 14.475 1.00 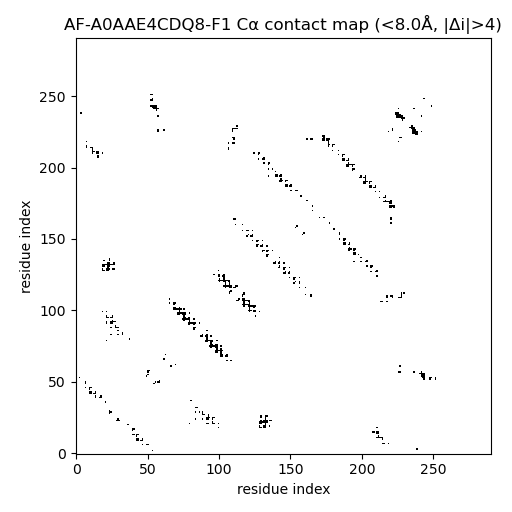96.25 93 ALA A CA 1
ATOM 698 C C . ALA A 1 93 ? -0.441 -10.540 13.764 1.00 96.25 93 ALA A C 1
ATOM 700 O O . ALA A 1 93 ? 0.140 -9.716 13.066 1.00 96.25 93 ALA A O 1
ATOM 701 N N . LEU A 1 94 ? -0.022 -11.806 13.885 1.00 97.50 94 LEU A N 1
ATOM 702 C CA . LEU A 1 94 ? 1.179 -12.312 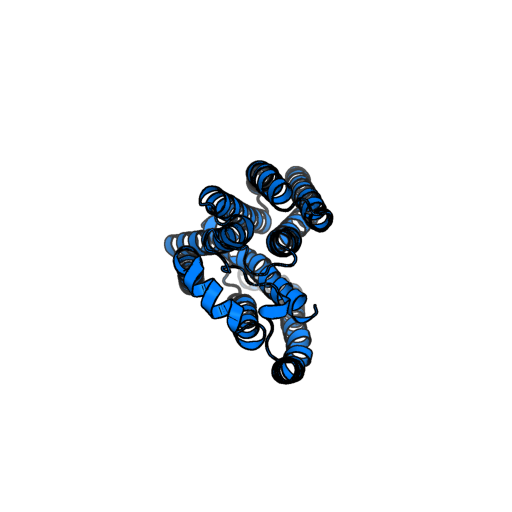13.220 1.00 97.50 94 LEU A CA 1
ATOM 703 C C . LEU A 1 94 ? 1.062 -12.198 11.697 1.00 97.50 94 LEU A C 1
ATOM 705 O O . LEU A 1 94 ? 1.906 -11.566 11.079 1.00 97.50 94 LEU A O 1
ATOM 709 N N . GLY A 1 95 ? -0.013 -12.720 11.101 1.00 97.69 95 GLY A N 1
ATOM 710 C CA . GLY A 1 95 ? -0.245 -12.645 9.657 1.00 97.69 95 GLY A CA 1
ATOM 711 C C . GLY A 1 95 ? -0.303 -11.205 9.149 1.00 97.69 95 GLY A C 1
ATOM 712 O O . GLY A 1 95 ? 0.334 -10.880 8.153 1.00 97.69 95 GLY A O 1
ATOM 713 N N . SER A 1 96 ? -0.979 -10.315 9.882 1.00 97.19 96 SER A N 1
ATOM 714 C CA . SER A 1 96 ? -1.048 -8.884 9.554 1.00 97.19 96 SER A CA 1
ATOM 715 C C . SER A 1 96 ? 0.322 -8.207 9.625 1.00 97.19 96 SER A C 1
ATOM 717 O O . SER A 1 96 ? 0.642 -7.386 8.767 1.00 97.19 96 SER A O 1
ATOM 719 N N . ALA A 1 97 ? 1.142 -8.558 10.621 1.00 98.00 97 ALA A N 1
ATOM 720 C CA . ALA A 1 97 ? 2.497 -8.031 10.773 1.00 98.00 97 ALA A CA 1
ATOM 721 C C . ALA A 1 97 ? 3.401 -8.513 9.646 1.00 98.00 97 ALA A C 1
ATOM 723 O O . ALA A 1 97 ? 4.057 -7.697 9.003 1.00 98.00 97 ALA A O 1
ATOM 724 N N . THR A 1 98 ? 3.387 -9.817 9.369 1.00 98.25 98 THR A N 1
ATOM 725 C CA . THR A 1 98 ? 4.167 -10.427 8.293 1.00 98.25 98 THR A CA 1
ATOM 726 C C . THR A 1 98 ? 3.746 -9.880 6.929 1.00 98.25 98 THR A C 1
ATOM 728 O O . THR A 1 98 ? 4.611 -9.549 6.126 1.00 98.25 98 THR A O 1
ATOM 731 N N . ALA A 1 99 ? 2.444 -9.700 6.681 1.00 98.12 99 ALA A N 1
ATOM 732 C CA . ALA A 1 99 ? 1.943 -9.096 5.450 1.00 98.12 99 ALA A CA 1
ATOM 733 C C . ALA A 1 99 ? 2.419 -7.645 5.302 1.00 98.12 99 ALA A C 1
ATOM 735 O O . ALA A 1 99 ? 3.021 -7.297 4.291 1.00 98.12 99 ALA A O 1
ATOM 736 N N . ALA A 1 100 ? 2.184 -6.795 6.310 1.00 97.94 100 ALA A N 1
ATOM 737 C CA . ALA A 1 100 ? 2.560 -5.383 6.254 1.00 97.94 100 ALA A CA 1
ATOM 738 C C . ALA A 1 100 ? 4.078 -5.196 6.100 1.00 97.94 100 ALA A C 1
ATOM 740 O O . ALA A 1 100 ? 4.515 -4.426 5.246 1.00 97.94 100 ALA A O 1
ATOM 741 N N . ALA A 1 101 ? 4.873 -5.935 6.879 1.00 98.12 101 ALA A N 1
ATOM 742 C CA . ALA A 1 101 ? 6.327 -5.912 6.780 1.00 98.12 101 ALA A CA 1
ATOM 743 C C . ALA A 1 101 ? 6.814 -6.454 5.430 1.00 98.12 101 ALA A C 1
ATOM 745 O O . ALA A 1 101 ? 7.690 -5.850 4.824 1.00 98.12 101 ALA A O 1
ATOM 746 N N . GLY A 1 102 ? 6.226 -7.540 4.922 1.00 98.06 102 GLY A N 1
ATOM 747 C CA . GLY A 1 102 ? 6.576 -8.115 3.625 1.00 98.06 102 GLY A CA 1
ATOM 748 C C . GLY A 1 102 ? 6.304 -7.156 2.464 1.00 98.06 102 GLY A C 1
ATOM 749 O O . GLY A 1 102 ? 7.185 -6.913 1.648 1.00 98.06 102 GLY A O 1
ATOM 750 N N . TRP A 1 103 ? 5.132 -6.515 2.418 1.00 98.25 103 TRP A N 1
ATOM 751 C CA . TRP A 1 103 ? 4.838 -5.535 1.365 1.00 98.25 103 TRP A CA 1
ATOM 752 C C . TRP A 1 103 ? 5.716 -4.280 1.458 1.00 98.25 103 TRP A C 1
ATOM 754 O O . TRP A 1 103 ? 6.173 -3.781 0.432 1.00 98.25 103 TRP A O 1
ATOM 764 N N . GLY A 1 104 ? 6.010 -3.797 2.670 1.00 97.25 104 GLY A N 1
ATOM 765 C CA . GLY A 1 104 ? 6.974 -2.711 2.864 1.00 97.25 104 GLY A CA 1
ATOM 766 C C . GLY A 1 104 ? 8.396 -3.109 2.464 1.00 97.25 104 GLY A C 1
ATOM 767 O O . GLY A 1 104 ? 9.094 -2.344 1.808 1.00 97.25 104 GLY A O 1
ATOM 768 N N . GLY A 1 105 ? 8.809 -4.332 2.789 1.00 96.94 105 GLY A N 1
ATOM 769 C CA . GLY A 1 105 ? 10.100 -4.874 2.390 1.00 96.94 105 GLY A CA 1
ATOM 770 C C . GLY A 1 105 ? 10.230 -4.998 0.875 1.00 96.94 105 GLY A C 1
ATOM 771 O O . GLY A 1 105 ? 11.290 -4.686 0.344 1.00 96.94 105 GLY A O 1
ATOM 772 N N . LEU A 1 106 ? 9.162 -5.396 0.170 1.00 97.06 106 LEU A N 1
ATOM 773 C CA . LEU A 1 106 ? 9.148 -5.452 -1.293 1.00 97.06 106 LEU A CA 1
ATOM 774 C C . LEU A 1 106 ? 9.400 -4.059 -1.873 1.00 97.06 106 LEU A C 1
ATOM 776 O O . LEU A 1 106 ? 10.270 -3.901 -2.720 1.00 97.06 106 LEU A O 1
ATOM 780 N N . LEU A 1 107 ? 8.706 -3.037 -1.362 1.00 95.94 107 LEU A N 1
ATOM 781 C CA . LEU A 1 107 ? 8.942 -1.646 -1.755 1.00 95.94 107 LEU A CA 1
ATOM 782 C C . LEU A 1 107 ? 10.391 -1.206 -1.480 1.00 95.94 107 LEU A C 1
ATOM 784 O O . LEU A 1 107 ? 10.987 -0.520 -2.305 1.00 95.94 107 LEU A O 1
ATOM 788 N N . GLY A 1 108 ? 10.979 -1.623 -0.354 1.00 93.88 108 GLY A N 1
ATOM 789 C CA . GLY A 1 108 ? 12.385 -1.343 -0.036 1.00 93.88 108 GLY A CA 1
ATOM 790 C C . GLY A 1 108 ? 13.360 -2.062 -0.967 1.00 93.88 108 GLY A C 1
ATOM 791 O O . GLY A 1 108 ? 14.356 -1.478 -1.390 1.00 93.88 108 GLY A O 1
ATOM 792 N N . ALA A 1 109 ? 13.047 -3.300 -1.348 1.00 93.38 109 ALA A N 1
ATOM 793 C CA . ALA A 1 109 ? 13.848 -4.086 -2.278 1.00 93.38 109 ALA A CA 1
ATOM 794 C C . ALA A 1 109 ? 13.846 -3.462 -3.677 1.00 93.38 109 ALA A C 1
ATOM 796 O O . ALA A 1 109 ? 14.905 -3.357 -4.293 1.00 93.38 109 ALA A O 1
ATOM 797 N N . LEU A 1 110 ? 12.680 -2.980 -4.123 1.00 92.69 110 LEU A N 1
ATOM 798 C CA . LEU A 1 110 ? 12.528 -2.236 -5.372 1.00 92.69 110 LEU A CA 1
ATOM 799 C C . LEU A 1 110 ? 13.294 -0.906 -5.352 1.00 92.69 110 LEU A C 1
ATOM 801 O O . LEU A 1 110 ? 13.789 -0.495 -6.393 1.00 92.69 110 LEU A O 1
ATOM 805 N N . LEU A 1 111 ? 13.408 -0.246 -4.192 1.00 90.75 111 LEU A N 1
ATOM 806 C CA . LEU A 1 111 ? 14.038 1.072 -4.071 1.00 90.75 111 LEU A CA 1
ATOM 807 C C . LEU A 1 111 ? 15.564 1.036 -3.908 1.00 90.75 111 LEU A C 1
ATOM 809 O O . LEU A 1 111 ? 16.237 1.928 -4.418 1.00 90.75 111 LEU A O 1
ATOM 813 N N . THR A 1 112 ? 16.128 0.077 -3.166 1.00 86.00 112 THR A N 1
ATOM 814 C CA . THR A 1 112 ? 17.566 0.120 -2.832 1.00 86.00 112 THR A CA 1
ATOM 815 C C . THR A 1 112 ? 18.338 -1.172 -3.045 1.00 86.00 112 THR A C 1
ATOM 817 O O . THR A 1 112 ? 19.557 -1.107 -2.983 1.00 86.00 112 THR A O 1
ATOM 820 N N . ALA A 1 113 ? 17.701 -2.329 -3.257 1.00 83.06 113 ALA A N 1
ATOM 821 C CA . ALA A 1 113 ? 18.323 -3.670 -3.232 1.00 83.06 113 ALA A CA 1
ATOM 822 C C . ALA A 1 113 ? 19.106 -4.041 -1.941 1.00 83.06 113 ALA A C 1
ATOM 824 O O . ALA A 1 113 ? 19.368 -5.216 -1.703 1.00 83.06 113 ALA A O 1
ATOM 825 N N . GLU A 1 114 ? 19.428 -3.073 -1.079 1.00 88.12 114 GLU A N 1
ATOM 826 C CA . GLU A 1 114 ? 20.151 -3.248 0.180 1.00 88.12 114 GLU A CA 1
ATOM 827 C C . GLU A 1 114 ? 19.246 -3.755 1.323 1.00 88.12 114 GLU A C 1
ATOM 829 O O . GLU A 1 114 ? 18.129 -3.244 1.497 1.00 88.12 114 GLU A O 1
ATOM 834 N N . PRO A 1 115 ? 19.740 -4.654 2.201 1.00 91.12 115 PRO A N 1
ATOM 835 C CA . PRO A 1 115 ? 18.987 -5.163 3.352 1.00 91.12 115 PRO A CA 1
ATOM 836 C C . PRO A 1 115 ? 18.454 -4.069 4.286 1.00 91.12 115 PRO A C 1
ATOM 838 O O . PRO A 1 115 ? 17.336 -4.170 4.792 1.00 91.12 115 PRO A O 1
ATOM 841 N N . ALA A 1 116 ? 19.229 -2.999 4.494 1.00 89.81 116 ALA A N 1
ATOM 842 C CA . ALA A 1 116 ? 18.830 -1.885 5.352 1.00 89.81 116 ALA A CA 1
ATOM 843 C C . ALA A 1 116 ? 17.594 -1.155 4.807 1.00 89.81 116 ALA A C 1
ATOM 845 O O . ALA A 1 116 ? 16.698 -0.800 5.572 1.00 89.81 116 ALA A O 1
ATOM 846 N N . GLY A 1 117 ? 17.511 -0.973 3.487 1.00 89.44 117 GLY A N 1
ATOM 847 C CA . GLY A 1 117 ? 16.367 -0.318 2.865 1.00 89.44 117 GLY A CA 1
ATOM 848 C C . GLY A 1 117 ? 15.108 -1.181 2.856 1.00 89.44 117 GLY A C 1
ATOM 849 O O . GLY A 1 117 ? 14.013 -0.682 3.124 1.00 89.44 117 GLY A O 1
ATOM 850 N N . ILE A 1 118 ? 15.278 -2.492 2.661 1.00 93.25 118 ILE A N 1
ATOM 851 C CA . ILE A 1 118 ? 14.216 -3.497 2.821 1.00 93.25 118 ILE A CA 1
ATOM 852 C C . ILE A 1 118 ? 13.645 -3.433 4.242 1.00 93.25 118 ILE A C 1
ATOM 854 O O . ILE A 1 118 ? 12.437 -3.271 4.421 1.00 93.25 118 ILE A O 1
ATOM 858 N N . ALA A 1 119 ? 14.505 -3.500 5.262 1.00 93.88 119 ALA A N 1
ATOM 859 C CA . ALA A 1 119 ? 14.086 -3.439 6.661 1.00 93.88 119 ALA A CA 1
ATOM 860 C C . ALA A 1 119 ? 13.412 -2.100 7.010 1.00 93.88 119 ALA A C 1
ATOM 862 O O . ALA A 1 119 ? 12.402 -2.076 7.718 1.00 93.88 119 ALA A O 1
ATOM 863 N N . ALA A 1 120 ? 13.931 -0.988 6.484 1.00 91.88 120 ALA A N 1
ATOM 864 C CA . ALA A 1 120 ? 13.393 0.342 6.729 1.00 91.88 120 ALA A CA 1
ATOM 865 C C . ALA A 1 120 ? 11.966 0.497 6.181 1.00 91.88 120 ALA A C 1
ATOM 867 O O . ALA A 1 120 ? 11.069 0.895 6.927 1.00 91.88 120 ALA A O 1
ATOM 868 N N . LEU A 1 121 ? 11.712 0.139 4.915 1.00 94.50 121 LEU A N 1
ATOM 869 C CA . LEU A 1 121 ? 10.359 0.243 4.356 1.00 94.50 121 LEU A CA 1
ATOM 870 C C . LEU A 1 121 ? 9.397 -0.817 4.907 1.00 94.50 121 LEU A C 1
ATOM 872 O O . LEU A 1 121 ? 8.212 -0.519 5.070 1.00 94.50 121 LEU A O 1
ATOM 876 N N . ALA A 1 122 ? 9.886 -1.995 5.307 1.00 96.06 122 ALA A N 1
ATOM 877 C CA . ALA A 1 122 ? 9.100 -2.951 6.090 1.00 96.06 122 ALA A CA 1
ATOM 878 C C . ALA A 1 122 ? 8.607 -2.330 7.410 1.00 96.06 122 ALA A C 1
ATOM 880 O O . ALA A 1 122 ? 7.420 -2.418 7.738 1.00 96.06 122 ALA A O 1
ATOM 881 N N . ALA A 1 123 ? 9.493 -1.645 8.142 1.00 95.62 123 ALA A N 1
ATOM 882 C CA . ALA A 1 123 ? 9.152 -0.965 9.389 1.00 95.62 123 ALA A CA 1
ATOM 883 C C . ALA A 1 123 ? 8.182 0.208 9.172 1.00 95.62 123 ALA A C 1
ATOM 885 O O . ALA A 1 123 ? 7.211 0.339 9.922 1.00 95.62 123 ALA A O 1
ATOM 886 N N . VAL A 1 124 ? 8.390 1.026 8.130 1.00 95.25 124 VAL A N 1
ATOM 887 C CA . VAL A 1 124 ? 7.468 2.116 7.758 1.00 95.25 124 VAL A CA 1
ATOM 888 C C . VAL A 1 124 ? 6.071 1.569 7.474 1.00 95.25 124 VAL A C 1
ATOM 890 O O . VAL A 1 124 ? 5.096 2.063 8.042 1.00 95.25 124 VAL A O 1
ATOM 893 N N . GLN A 1 125 ? 5.954 0.528 6.647 1.00 97.38 125 GLN A N 1
ATOM 894 C CA . GLN A 1 125 ? 4.655 -0.030 6.272 1.00 97.38 125 GLN A CA 1
ATOM 895 C C . GLN A 1 125 ? 3.933 -0.673 7.464 1.00 97.38 125 GLN A C 1
ATOM 897 O O . GLN A 1 125 ? 2.719 -0.502 7.627 1.00 97.38 125 GLN A O 1
ATOM 902 N N . LEU A 1 126 ? 4.667 -1.364 8.340 1.00 97.38 126 LEU A N 1
ATOM 903 C CA . LEU A 1 126 ? 4.126 -1.909 9.585 1.00 97.38 126 LEU A CA 1
ATOM 904 C C . LEU A 1 126 ? 3.606 -0.793 10.508 1.00 97.38 126 LEU A C 1
ATOM 906 O O . LEU A 1 126 ? 2.494 -0.892 11.034 1.00 97.38 126 LEU A O 1
ATOM 910 N N . ALA A 1 127 ? 4.367 0.292 10.661 1.00 96.19 127 ALA A N 1
ATOM 911 C CA . ALA A 1 127 ? 4.006 1.431 11.502 1.00 96.19 127 ALA A CA 1
ATOM 912 C C . ALA A 1 127 ? 2.798 2.214 10.950 1.00 96.19 127 ALA A C 1
ATOM 914 O O . ALA A 1 127 ? 1.879 2.543 11.708 1.00 96.19 127 ALA A O 1
ATOM 915 N N . LEU A 1 128 ? 2.727 2.428 9.630 1.00 96.88 128 LEU A N 1
ATOM 916 C CA . LEU A 1 128 ? 1.555 3.002 8.956 1.00 96.88 128 LEU A CA 1
ATOM 917 C C . LEU A 1 128 ? 0.301 2.152 9.204 1.00 96.88 128 LEU A C 1
ATOM 919 O O . LEU A 1 128 ? -0.754 2.679 9.565 1.00 96.88 128 LEU A O 1
ATOM 923 N N . THR A 1 129 ? 0.431 0.829 9.080 1.00 97.25 129 THR A N 1
ATOM 924 C CA . THR A 1 129 ? -0.668 -0.122 9.296 1.00 97.25 129 THR A CA 1
ATOM 925 C C . THR A 1 129 ? -1.157 -0.095 10.747 1.00 97.25 129 THR A C 1
ATOM 927 O O . THR A 1 129 ? -2.360 0.004 11.001 1.00 97.25 129 THR A O 1
ATOM 930 N N . ALA A 1 130 ? -0.245 -0.101 11.723 1.00 95.81 130 ALA A N 1
ATOM 931 C CA . ALA A 1 130 ? -0.593 0.012 13.139 1.00 95.81 130 ALA A CA 1
ATOM 932 C C . ALA A 1 130 ? -1.252 1.364 13.474 1.00 95.81 130 ALA A C 1
ATOM 934 O O . ALA A 1 130 ? -2.247 1.407 14.203 1.00 95.81 130 ALA A O 1
ATOM 935 N N . THR A 1 131 ? -0.749 2.465 12.904 1.00 95.56 131 THR A N 1
ATOM 936 C CA . THR A 1 131 ? -1.319 3.813 13.079 1.00 95.56 131 THR A CA 1
ATOM 937 C C . THR A 1 131 ? -2.745 3.887 12.537 1.00 95.56 131 THR A C 1
ATOM 939 O O . THR A 1 131 ? -3.627 4.434 13.200 1.00 95.56 131 THR A O 1
ATOM 942 N N . GLN A 1 132 ? -3.006 3.272 11.380 1.00 95.56 132 GLN A N 1
ATOM 943 C CA . GLN A 1 132 ? -4.356 3.147 10.829 1.00 95.56 132 GLN A CA 1
ATOM 944 C C . GLN A 1 132 ? -5.280 2.363 11.766 1.00 95.56 132 GLN A C 1
ATOM 946 O O . GLN A 1 132 ? -6.414 2.782 12.004 1.00 95.56 132 GLN A O 1
ATOM 951 N N . GLY A 1 133 ? -4.790 1.270 12.356 1.00 93.94 133 GLY A N 1
ATOM 952 C CA . GLY A 1 133 ? -5.513 0.518 13.381 1.00 93.94 133 GLY A CA 1
ATOM 953 C C . GLY A 1 133 ? -5.916 1.379 14.576 1.00 93.94 133 GLY A C 1
ATOM 954 O O . GLY A 1 133 ? -7.078 1.376 14.981 1.00 93.94 133 GLY A O 1
ATOM 955 N N . ALA A 1 134 ? -4.986 2.170 15.112 1.00 93.50 134 ALA A N 1
ATOM 956 C CA . ALA A 1 134 ? -5.260 3.051 16.247 1.00 93.50 134 ALA A CA 1
ATOM 957 C C . ALA A 1 134 ? -6.265 4.155 15.883 1.00 93.50 134 ALA A C 1
ATOM 959 O O . ALA A 1 134 ? -7.208 4.411 16.639 1.00 93.50 134 ALA A O 1
ATOM 960 N N . ALA A 1 135 ? -6.134 4.736 14.686 1.00 93.19 135 ALA A N 1
ATOM 961 C CA . ALA A 1 135 ? -7.069 5.735 14.183 1.00 93.19 135 ALA A CA 1
ATOM 962 C C . ALA A 1 135 ? -8.485 5.151 14.020 1.00 93.19 135 ALA A C 1
ATOM 964 O O . ALA A 1 135 ? -9.483 5.813 14.328 1.00 93.19 135 ALA A O 1
ATOM 965 N N . LEU A 1 136 ? -8.607 3.897 13.576 1.00 92.25 136 LEU A N 1
ATOM 966 C CA . LEU A 1 136 ? -9.886 3.187 13.463 1.00 92.25 136 LEU A CA 1
ATOM 967 C C . LEU A 1 136 ? -10.511 2.840 14.820 1.00 92.25 136 LEU A C 1
ATOM 969 O O . LEU A 1 136 ? -11.735 2.836 14.930 1.00 92.25 136 LEU A O 1
ATOM 973 N N . ARG A 1 137 ? -9.705 2.675 15.867 1.00 90.06 137 ARG A N 1
ATOM 974 C CA . ARG A 1 137 ? -10.191 2.501 17.245 1.00 90.06 137 ARG A CA 1
ATOM 975 C C . ARG A 1 137 ? -10.599 3.807 17.929 1.00 90.06 137 ARG A C 1
ATOM 977 O O . ARG A 1 137 ? -11.120 3.760 19.035 1.00 90.06 137 ARG A O 1
ATOM 984 N N . ALA A 1 138 ? -10.372 4.955 17.278 1.00 87.00 138 ALA A N 1
ATOM 985 C CA . ALA A 1 138 ? -10.564 6.281 17.870 1.00 87.00 138 ALA A CA 1
ATOM 986 C C . ALA A 1 138 ? -9.811 6.435 19.209 1.00 87.00 138 ALA A C 1
ATOM 988 O O . ALA A 1 138 ? -10.283 7.087 20.137 1.00 87.00 138 ALA A O 1
ATOM 989 N N . ASP A 1 139 ? -8.621 5.833 19.300 1.00 86.62 139 ASP A N 1
ATOM 990 C CA . ASP A 1 139 ? -7.733 5.960 20.453 1.00 86.62 139 ASP A CA 1
ATOM 991 C C . ASP A 1 139 ? -6.741 7.109 20.193 1.00 86.62 139 ASP A C 1
ATOM 993 O O . ASP A 1 139 ? -5.826 6.954 19.377 1.00 86.62 139 ASP A O 1
ATOM 997 N N . PRO A 1 140 ? -6.891 8.282 20.836 1.00 79.94 140 PRO A N 1
ATOM 998 C CA . PRO A 1 140 ? -6.172 9.493 20.436 1.00 79.94 140 PRO A CA 1
ATOM 999 C C . PRO A 1 140 ? -4.706 9.399 20.820 1.00 79.94 140 PRO A C 1
ATOM 1001 O O . PRO A 1 140 ? -3.828 9.833 20.074 1.00 79.94 140 PRO A O 1
ATOM 1004 N N . ARG A 1 141 ? -4.452 8.814 21.995 1.00 85.38 141 ARG A N 1
ATOM 1005 C CA . ARG A 1 141 ? -3.127 8.692 22.590 1.00 85.38 141 ARG A CA 1
ATOM 1006 C C . ARG A 1 141 ? -2.292 7.722 21.771 1.00 85.38 141 ARG A C 1
ATOM 1008 O O . ARG A 1 141 ? -1.194 8.086 21.350 1.00 85.38 141 ARG A O 1
ATOM 1015 N N . ASN A 1 142 ? -2.833 6.539 21.472 1.00 85.81 142 ASN A N 1
ATOM 1016 C CA . ASN A 1 142 ? -2.126 5.567 20.643 1.00 85.81 142 ASN A CA 1
ATOM 1017 C C . ASN A 1 142 ? -1.992 6.040 19.195 1.00 85.81 142 ASN A C 1
ATOM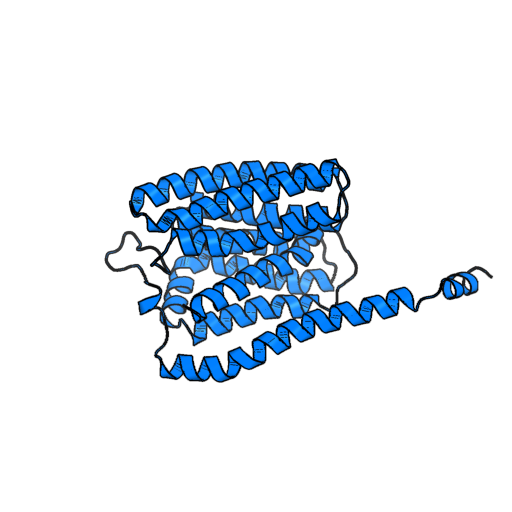 1019 O O . ASN A 1 142 ? -0.916 5.887 18.627 1.00 85.81 142 ASN A O 1
ATOM 1023 N N . THR A 1 143 ? -3.012 6.686 18.617 1.00 86.25 143 THR A N 1
ATOM 1024 C CA . THR A 1 143 ? -2.909 7.236 17.253 1.00 86.25 143 THR A CA 1
ATOM 1025 C C . THR A 1 143 ? -1.809 8.289 17.166 1.00 86.25 143 THR A C 1
ATOM 1027 O O . THR A 1 143 ? -0.965 8.209 16.281 1.00 86.25 143 THR A O 1
ATOM 1030 N N . ALA A 1 144 ? -1.765 9.250 18.093 1.00 82.50 144 ALA A N 1
ATOM 1031 C CA . ALA A 1 144 ? -0.733 10.282 18.094 1.00 82.50 144 ALA A CA 1
ATOM 1032 C C . ALA A 1 144 ? 0.667 9.696 18.327 1.00 82.50 144 ALA A C 1
ATOM 1034 O O . ALA A 1 144 ? 1.603 10.060 17.619 1.00 82.50 144 ALA A O 1
ATOM 1035 N N . ARG A 1 145 ? 0.816 8.774 19.288 1.00 91.44 145 ARG A N 1
ATOM 1036 C CA . ARG A 1 145 ? 2.095 8.110 19.576 1.00 91.44 145 ARG A CA 1
ATOM 1037 C C . ARG A 1 145 ? 2.600 7.324 18.369 1.00 91.44 145 ARG A C 1
ATOM 1039 O O . ARG A 1 145 ? 3.753 7.490 17.987 1.00 91.44 145 ARG A O 1
ATOM 1046 N N . LEU A 1 146 ? 1.750 6.496 17.764 1.00 87.19 146 LEU A N 1
ATOM 1047 C CA . LEU A 1 146 ? 2.121 5.692 16.601 1.00 87.19 146 LEU A CA 1
ATOM 1048 C C . LEU A 1 146 ? 2.370 6.559 15.367 1.00 87.19 146 LEU A C 1
ATOM 1050 O O . LEU A 1 146 ? 3.325 6.291 14.650 1.00 87.19 146 LEU A O 1
ATOM 1054 N N . ALA A 1 147 ? 1.609 7.636 15.158 1.00 81.88 147 ALA A N 1
ATOM 1055 C CA . ALA A 1 147 ? 1.872 8.579 14.073 1.00 81.88 147 ALA A CA 1
ATOM 1056 C C . ALA A 1 147 ? 3.242 9.260 14.223 1.00 81.88 147 ALA A C 1
ATOM 1058 O O . ALA A 1 147 ? 3.948 9.408 13.233 1.00 81.88 147 ALA A O 1
ATOM 1059 N N . LEU A 1 148 ? 3.654 9.618 15.444 1.00 86.62 148 LEU A N 1
ATOM 1060 C CA . LEU A 1 148 ? 4.982 10.190 15.705 1.00 86.62 148 LEU A CA 1
ATOM 1061 C C . LEU A 1 148 ? 6.100 9.160 15.557 1.00 86.62 148 LEU A C 1
ATOM 1063 O O . LEU A 1 148 ? 7.129 9.473 14.976 1.00 86.62 148 LEU A O 1
ATOM 1067 N N . LEU A 1 149 ? 5.898 7.930 16.033 1.00 89.31 149 LEU A N 1
ATOM 1068 C CA . LEU A 1 149 ? 6.851 6.843 15.797 1.00 89.31 149 LEU A CA 1
ATOM 1069 C C . LEU A 1 149 ? 6.997 6.567 14.298 1.00 89.31 149 LEU A C 1
ATOM 1071 O O . LEU A 1 149 ? 8.112 6.459 13.800 1.00 89.31 149 LEU A O 1
ATOM 1075 N N . THR A 1 150 ? 5.879 6.525 13.572 1.00 84.06 150 THR A N 1
ATOM 1076 C CA . THR A 1 150 ? 5.863 6.364 12.115 1.00 84.06 150 THR A CA 1
ATOM 1077 C C . THR A 1 150 ? 6.562 7.532 11.437 1.00 84.06 150 THR A C 1
ATOM 1079 O O . THR A 1 150 ? 7.345 7.301 10.531 1.00 84.06 150 THR A O 1
ATOM 1082 N N . LEU A 1 151 ? 6.340 8.769 11.890 1.00 86.69 151 LEU A N 1
ATOM 1083 C CA . LEU A 1 151 ? 7.039 9.956 11.401 1.00 86.69 151 LEU A CA 1
ATOM 1084 C C . LEU A 1 151 ? 8.552 9.828 11.600 1.00 86.69 151 LEU A C 1
ATOM 1086 O O . LEU A 1 151 ? 9.293 10.049 10.649 1.00 86.69 151 LEU A O 1
ATOM 1090 N N . SER A 1 152 ? 9.016 9.432 12.787 1.00 83.06 152 SER A N 1
ATOM 1091 C CA . SER A 1 152 ? 10.445 9.242 13.062 1.00 83.06 152 SER A CA 1
ATOM 1092 C C . SER A 1 152 ? 11.056 8.151 12.184 1.00 83.06 152 SER A C 1
ATOM 1094 O O . SER A 1 152 ? 12.088 8.379 11.559 1.00 83.06 152 SER A O 1
ATOM 1096 N N . VAL A 1 153 ? 10.400 6.989 12.084 1.00 84.12 153 VAL A N 1
ATOM 1097 C CA . VAL A 1 153 ? 10.866 5.865 11.255 1.00 84.12 153 VAL A CA 1
ATOM 1098 C C . VAL A 1 153 ? 10.842 6.236 9.773 1.00 84.12 153 VAL A C 1
ATOM 1100 O O . VAL A 1 153 ? 11.817 5.986 9.075 1.00 84.12 153 VAL A O 1
ATOM 1103 N N . ALA A 1 154 ? 9.773 6.872 9.292 1.00 81.06 154 ALA A N 1
ATOM 1104 C CA . ALA A 1 154 ? 9.643 7.312 7.907 1.00 81.06 154 ALA A CA 1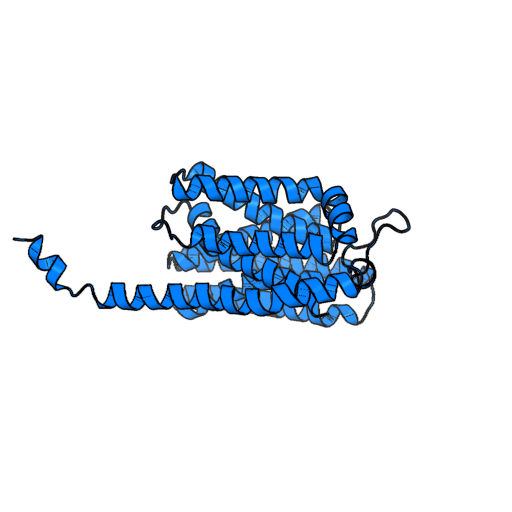
ATOM 1105 C C . ALA A 1 154 ? 10.646 8.410 7.566 1.00 81.06 154 ALA A C 1
ATOM 1107 O O . ALA A 1 154 ? 11.196 8.386 6.479 1.00 81.06 154 ALA A O 1
ATOM 1108 N N . THR A 1 155 ? 10.932 9.336 8.479 1.00 82.75 155 THR A N 1
ATOM 1109 C CA . THR A 1 155 ? 11.952 10.369 8.254 1.00 82.75 155 THR A CA 1
ATOM 1110 C C . THR A 1 155 ? 13.336 9.732 8.190 1.00 82.75 155 THR A C 1
ATOM 1112 O O . THR A 1 155 ? 14.076 9.987 7.249 1.00 82.75 155 THR A O 1
ATOM 1115 N N . ALA A 1 156 ? 13.674 8.836 9.122 1.00 78.31 156 ALA A N 1
ATOM 1116 C CA . ALA A 1 156 ? 14.945 8.115 9.086 1.00 78.31 156 ALA A CA 1
ATOM 1117 C C . ALA A 1 156 ? 15.085 7.272 7.806 1.00 78.31 156 ALA A C 1
ATOM 1119 O O . ALA A 1 156 ? 16.097 7.357 7.121 1.00 78.31 156 ALA A O 1
ATOM 1120 N N . ALA A 1 157 ? 14.052 6.515 7.434 1.00 79.50 157 ALA A N 1
ATOM 1121 C CA . ALA A 1 157 ? 14.049 5.696 6.228 1.00 79.50 157 ALA A CA 1
ATOM 1122 C C . ALA A 1 157 ? 14.096 6.546 4.946 1.00 79.50 157 ALA A C 1
ATOM 1124 O O . ALA A 1 157 ? 14.933 6.329 4.081 1.00 79.50 157 ALA A O 1
ATOM 1125 N N . LEU A 1 158 ? 13.216 7.536 4.811 1.00 70.31 158 LEU A N 1
ATOM 1126 C CA . LEU A 1 158 ? 12.990 8.274 3.564 1.00 70.31 158 LEU A CA 1
ATOM 1127 C C . LEU A 1 158 ? 13.848 9.531 3.417 1.00 70.31 158 LEU A C 1
ATOM 1129 O O . LEU A 1 158 ? 13.794 10.175 2.378 1.00 70.31 158 LEU A O 1
ATOM 1133 N N . VAL A 1 159 ? 14.643 9.904 4.413 1.00 70.75 159 VAL A N 1
ATOM 1134 C CA . VAL A 1 159 ? 15.731 10.870 4.207 1.00 70.75 159 VAL A CA 1
ATOM 1135 C C . VAL A 1 159 ? 17.008 10.119 3.856 1.00 70.75 159 VAL A C 1
ATOM 1137 O O . VAL A 1 159 ? 17.692 10.496 2.911 1.00 70.75 159 VAL A O 1
ATOM 1140 N N . VAL A 1 160 ? 17.297 9.012 4.547 1.00 68.88 160 VAL A N 1
ATOM 1141 C CA . VAL A 1 160 ? 18.540 8.264 4.334 1.00 68.88 160 VAL A CA 1
ATOM 1142 C C . VAL A 1 160 ? 18.501 7.488 3.015 1.00 68.88 160 VAL A C 1
ATOM 1144 O O . VAL A 1 160 ? 19.399 7.665 2.197 1.00 68.88 160 VAL A O 1
ATOM 1147 N N . LEU A 1 161 ? 17.463 6.684 2.744 1.00 72.62 161 LEU A N 1
ATOM 1148 C CA . LEU A 1 161 ? 17.412 5.875 1.515 1.00 72.62 161 LEU A CA 1
ATOM 1149 C C . LEU A 1 161 ? 17.422 6.734 0.232 1.00 72.62 161 LEU A C 1
ATOM 1151 O O . LEU A 1 161 ? 18.217 6.430 -0.658 1.00 72.62 161 LEU A O 1
ATOM 1155 N N . PRO A 1 162 ? 16.613 7.806 0.111 1.00 62.66 162 PRO A N 1
ATOM 1156 C CA . PRO A 1 162 ? 16.557 8.622 -1.098 1.00 62.66 162 PRO A CA 1
ATOM 1157 C C . PRO A 1 162 ? 17.761 9.536 -1.259 1.00 62.66 162 PRO A C 1
ATOM 1159 O O . PRO A 1 162 ? 18.120 9.836 -2.388 1.00 62.66 162 PRO A O 1
ATOM 1162 N N . PHE A 1 163 ? 18.423 9.949 -0.172 1.00 66.19 163 PHE A N 1
ATOM 1163 C CA . PHE A 1 163 ? 19.713 10.629 -0.283 1.00 66.19 163 PHE A CA 1
ATOM 1164 C C . PHE A 1 163 ? 20.744 9.707 -0.946 1.00 66.19 163 PHE A C 1
ATOM 1166 O O . PHE A 1 163 ? 21.381 10.093 -1.923 1.00 66.19 163 PHE A O 1
ATOM 1173 N N . PHE A 1 164 ? 20.836 8.449 -0.503 1.00 63.19 164 PHE A N 1
ATOM 1174 C CA . PHE A 1 164 ? 21.746 7.481 -1.115 1.00 63.19 164 PHE A CA 1
ATOM 1175 C C . PHE A 1 164 ? 21.321 7.056 -2.531 1.00 63.19 164 PHE A C 1
ATOM 1177 O O . PHE A 1 164 ? 22.192 6.806 -3.363 1.00 63.19 164 PHE A O 1
ATOM 1184 N N . SER A 1 165 ? 20.022 7.004 -2.848 1.00 63.41 165 SER A N 1
ATOM 1185 C CA . SER A 1 165 ? 19.550 6.641 -4.193 1.00 63.41 165 SER A CA 1
ATOM 1186 C C . SER A 1 165 ? 19.608 7.806 -5.193 1.00 63.41 165 SER A C 1
ATOM 1188 O O . SER A 1 165 ? 20.015 7.601 -6.333 1.00 63.41 165 SER A O 1
ATOM 1190 N N . ALA A 1 166 ? 19.276 9.036 -4.787 1.00 61.06 166 ALA A N 1
ATOM 1191 C CA . ALA A 1 166 ? 19.348 10.224 -5.642 1.00 61.06 166 ALA A CA 1
ATOM 1192 C C . ALA A 1 166 ? 20.797 10.577 -6.007 1.00 61.06 166 ALA A C 1
ATOM 1194 O O . ALA A 1 166 ? 21.057 10.963 -7.145 1.00 61.06 166 ALA A O 1
ATOM 1195 N N . VAL A 1 167 ? 21.751 10.362 -5.090 1.00 60.94 167 VAL A N 1
ATOM 1196 C CA . VAL A 1 167 ? 23.192 10.468 -5.384 1.00 60.94 167 VAL A CA 1
ATOM 1197 C C . VAL A 1 167 ? 23.640 9.413 -6.403 1.00 60.94 167 VAL A C 1
ATOM 1199 O O . VAL A 1 167 ? 24.494 9.707 -7.232 1.00 60.94 167 VAL A O 1
ATOM 1202 N N . ARG A 1 168 ? 23.056 8.203 -6.393 1.00 61.34 168 ARG A N 1
ATOM 1203 C CA . ARG A 1 168 ? 23.414 7.143 -7.354 1.00 61.34 168 ARG A CA 1
ATOM 1204 C C . ARG A 1 168 ? 22.954 7.434 -8.782 1.00 61.34 168 ARG A C 1
ATOM 1206 O O . ARG A 1 168 ? 23.647 7.035 -9.710 1.00 61.34 168 ARG A O 1
ATOM 1213 N N . VAL A 1 169 ? 21.797 8.075 -8.968 1.00 59.50 169 VAL A N 1
ATOM 1214 C CA . VAL A 1 169 ? 21.214 8.270 -10.311 1.00 59.50 169 VAL A CA 1
ATOM 1215 C C . VAL A 1 169 ? 21.502 9.667 -10.868 1.00 59.50 169 VAL A C 1
ATOM 1217 O O . VAL A 1 169 ? 21.619 9.816 -12.078 1.00 59.50 169 VAL A O 1
ATOM 1220 N N . GLY A 1 170 ? 21.670 10.691 -10.023 1.00 59.12 170 GLY A N 1
ATOM 1221 C CA . GLY A 1 170 ? 22.099 12.030 -10.451 1.00 59.12 170 GLY A CA 1
ATOM 1222 C C . GLY A 1 170 ? 21.144 12.748 -11.418 1.00 59.12 170 GLY A C 1
ATOM 1223 O O . GLY A 1 170 ? 21.525 13.754 -12.012 1.00 59.12 170 GLY A O 1
ATOM 1224 N N . THR A 1 171 ? 19.913 12.255 -11.601 1.00 63.72 171 THR A N 1
ATOM 1225 C CA . THR A 1 171 ? 18.970 12.786 -12.591 1.00 63.72 171 THR A CA 1
ATOM 1226 C C . THR A 1 171 ? 17.882 13.667 -11.958 1.00 63.72 171 THR A C 1
ATOM 1228 O O . THR A 1 171 ? 17.312 13.314 -10.921 1.00 63.72 171 THR A O 1
ATOM 1231 N N . PRO A 1 172 ? 17.479 14.770 -12.624 1.00 72.50 172 PRO A N 1
ATOM 1232 C CA . PRO A 1 172 ? 16.344 15.616 -12.223 1.00 72.50 172 PRO A CA 1
ATOM 1233 C C . PRO A 1 172 ? 14.998 14.880 -12.083 1.00 72.50 172 PRO A C 1
ATOM 1235 O O . PRO A 1 172 ? 14.037 15.417 -11.537 1.00 72.50 172 PRO A O 1
ATOM 1238 N N . THR A 1 173 ? 14.898 13.643 -12.575 1.00 74.81 173 THR A N 1
ATOM 1239 C CA . THR A 1 173 ? 13.673 12.833 -12.549 1.00 74.81 173 THR A CA 1
ATOM 1240 C C . THR A 1 173 ? 13.242 12.407 -11.142 1.00 74.81 173 THR A C 1
ATOM 1242 O O . THR A 1 173 ? 12.083 12.042 -10.964 1.00 74.81 173 THR A O 1
ATOM 1245 N N . ALA A 1 174 ? 14.114 12.506 -10.131 1.00 80.38 174 ALA A N 1
ATOM 1246 C CA . ALA A 1 174 ? 13.808 12.105 -8.755 1.00 80.38 174 ALA A CA 1
ATOM 1247 C C . ALA A 1 174 ? 13.010 13.150 -7.939 1.00 80.38 174 ALA A C 1
ATOM 1249 O O . ALA A 1 174 ? 12.417 12.799 -6.913 1.00 80.38 174 ALA A O 1
ATOM 1250 N N . TYR A 1 175 ? 12.952 14.423 -8.365 1.00 84.81 175 TYR A N 1
ATOM 1251 C CA . TYR A 1 175 ? 12.321 15.500 -7.579 1.00 84.81 175 TYR A CA 1
ATOM 1252 C C . TYR A 1 175 ? 10.844 15.256 -7.218 1.00 84.81 175 TYR A C 1
ATOM 1254 O O . TYR A 1 175 ? 10.478 15.509 -6.067 1.00 84.81 175 TYR A O 1
ATOM 1262 N N . PRO A 1 176 ? 9.984 14.730 -8.114 1.00 90.06 176 PRO A N 1
ATOM 1263 C CA . PRO A 1 176 ? 8.599 14.420 -7.759 1.00 90.06 176 PRO A CA 1
ATOM 1264 C C . PRO A 1 176 ? 8.484 13.381 -6.633 1.00 90.06 176 PRO A C 1
ATOM 1266 O O . PRO A 1 176 ? 7.626 13.513 -5.761 1.00 90.06 176 PRO A O 1
ATOM 1269 N N . GLY A 1 177 ? 9.371 12.378 -6.603 1.00 89.00 177 GLY A N 1
ATOM 1270 C CA . GLY A 1 177 ? 9.417 11.381 -5.529 1.00 89.00 177 GLY A CA 1
ATOM 1271 C C . GLY A 1 177 ? 9.797 11.998 -4.180 1.00 89.00 177 GLY A C 1
ATOM 1272 O O . GLY A 1 177 ? 9.152 11.722 -3.167 1.00 89.00 177 GLY A O 1
ATOM 1273 N N . LEU A 1 178 ? 10.777 12.909 -4.175 1.00 88.56 178 LEU A N 1
ATOM 1274 C CA . LEU A 1 178 ? 11.172 13.671 -2.982 1.00 88.56 178 LEU A CA 1
ATOM 1275 C C . LEU A 1 178 ? 10.040 14.575 -2.472 1.00 88.56 178 LEU A C 1
ATOM 1277 O O . LEU A 1 178 ? 9.792 14.631 -1.267 1.00 88.56 178 LEU A O 1
ATOM 1281 N N . LEU A 1 179 ? 9.298 15.229 -3.370 1.00 92.12 179 LEU A N 1
ATOM 1282 C CA . LEU A 1 179 ? 8.121 16.016 -2.995 1.00 92.12 179 LEU A CA 1
ATOM 1283 C C . LEU A 1 179 ? 7.062 15.145 -2.304 1.00 92.12 179 LEU A C 1
ATOM 1285 O O . LEU A 1 179 ? 6.519 15.541 -1.272 1.00 92.12 179 LEU A O 1
ATOM 1289 N N . LEU A 1 180 ? 6.791 13.940 -2.818 1.00 93.06 180 LEU A N 1
ATOM 1290 C CA . LEU A 1 180 ? 5.841 13.021 -2.184 1.00 93.06 180 LEU A CA 1
ATOM 1291 C C . LEU A 1 180 ? 6.304 12.531 -0.804 1.00 93.06 180 LEU A C 1
ATOM 1293 O O . LEU A 1 180 ? 5.459 12.299 0.062 1.00 93.06 180 LEU A O 1
ATOM 1297 N N . ILE A 1 181 ? 7.613 12.428 -0.559 1.00 91.00 181 ILE A N 1
ATOM 1298 C CA . ILE A 1 181 ? 8.152 12.149 0.782 1.00 91.00 181 ILE A CA 1
ATOM 1299 C C . ILE A 1 181 ? 7.822 13.297 1.740 1.00 91.00 181 ILE A C 1
ATOM 1301 O O . ILE A 1 181 ? 7.327 13.051 2.841 1.00 91.00 181 ILE A O 1
ATOM 1305 N N . VAL A 1 182 ? 8.017 14.551 1.318 1.00 92.00 182 VAL A N 1
ATOM 1306 C CA . VAL A 1 182 ? 7.641 15.728 2.121 1.00 92.00 182 VAL A CA 1
ATOM 1307 C C . VAL A 1 182 ? 6.136 15.732 2.406 1.00 92.00 182 VAL A C 1
ATOM 1309 O O . VAL A 1 182 ? 5.723 15.965 3.544 1.00 92.00 182 VAL A O 1
ATOM 1312 N N . VAL A 1 183 ? 5.308 15.399 1.411 1.00 95.25 183 VAL A N 1
ATOM 1313 C CA . VAL A 1 183 ? 3.852 15.260 1.587 1.00 95.25 183 VAL A CA 1
ATOM 1314 C C . VAL A 1 183 ? 3.516 14.155 2.593 1.00 95.25 183 VAL A C 1
ATOM 1316 O O . VAL A 1 183 ? 2.685 14.374 3.474 1.00 95.25 183 VAL A O 1
ATOM 1319 N N . LEU A 1 184 ? 4.167 12.989 2.521 1.00 94.31 184 LEU A N 1
ATOM 1320 C CA . LEU A 1 184 ? 3.967 11.893 3.473 1.00 94.31 184 LEU A CA 1
ATOM 1321 C C . LEU A 1 184 ? 4.293 12.327 4.909 1.00 94.31 184 LEU A C 1
ATOM 1323 O O . LEU A 1 184 ? 3.479 12.116 5.809 1.00 94.31 184 LEU A O 1
ATOM 1327 N N . ILE A 1 185 ? 5.441 12.976 5.114 1.00 93.00 185 ILE A N 1
ATOM 1328 C CA . ILE A 1 185 ? 5.866 13.532 6.408 1.00 93.00 185 ILE A CA 1
ATOM 1329 C C . ILE A 1 185 ? 4.826 14.545 6.915 1.00 93.00 185 ILE A C 1
ATOM 1331 O O . ILE A 1 185 ? 4.380 14.457 8.063 1.00 93.00 185 ILE A O 1
ATOM 1335 N N . GLY A 1 186 ? 4.367 15.454 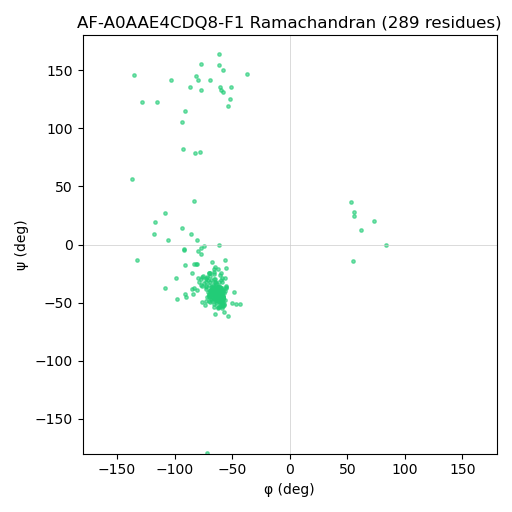6.050 1.00 95.25 186 GLY A N 1
ATOM 1336 C CA . GLY A 1 186 ? 3.319 16.425 6.368 1.00 95.25 186 GLY A CA 1
ATOM 1337 C C . GLY A 1 186 ? 1.999 15.768 6.788 1.00 95.25 186 GLY A C 1
ATOM 1338 O O . GLY A 1 186 ? 1.413 16.148 7.801 1.00 95.25 186 GLY A O 1
ATOM 1339 N N . LEU A 1 187 ? 1.546 14.731 6.079 1.00 96.06 187 LEU A N 1
ATOM 1340 C CA . LEU A 1 187 ? 0.327 13.988 6.420 1.00 96.06 187 LEU A CA 1
ATOM 1341 C C . LEU A 1 187 ? 0.448 13.226 7.746 1.00 96.06 187 LEU A C 1
ATOM 1343 O O . LEU A 1 187 ? -0.521 13.160 8.509 1.00 96.06 187 LEU A O 1
ATOM 1347 N N . LEU A 1 188 ? 1.624 12.683 8.066 1.00 94.69 188 LEU A N 1
ATOM 1348 C CA . LEU A 1 188 ? 1.882 12.051 9.363 1.00 94.69 188 LEU A CA 1
ATOM 1349 C C . LEU A 1 188 ? 1.856 13.081 10.501 1.00 94.69 188 LEU A C 1
ATOM 1351 O O . LEU A 1 188 ? 1.246 12.828 11.544 1.00 94.69 188 LEU A O 1
ATOM 1355 N N . ALA A 1 189 ? 2.416 14.274 10.281 1.00 94.44 189 ALA A N 1
ATOM 1356 C CA . ALA A 1 189 ? 2.315 15.386 11.223 1.00 94.44 189 ALA A CA 1
ATOM 1357 C C . ALA A 1 189 ? 0.856 15.842 11.418 1.00 94.44 189 ALA A C 1
ATOM 1359 O O . ALA A 1 189 ? 0.415 16.013 12.557 1.00 94.44 189 ALA A O 1
ATOM 1360 N N . VAL A 1 190 ? 0.072 15.954 10.337 1.00 96.31 190 VAL A N 1
ATOM 1361 C CA . VAL A 1 190 ? -1.374 16.241 10.394 1.00 96.31 190 VAL A CA 1
ATOM 1362 C C . VAL A 1 190 ? -2.116 15.151 11.165 1.00 96.31 190 VAL A C 1
ATOM 1364 O O . VAL A 1 190 ? -2.948 15.473 12.012 1.00 96.31 190 VAL A O 1
ATOM 1367 N N . THR A 1 191 ? -1.795 13.875 10.936 1.00 94.25 191 THR A N 1
ATOM 1368 C CA . THR A 1 191 ? -2.385 12.739 11.661 1.00 94.25 191 THR A CA 1
ATOM 1369 C C . THR A 1 191 ? -2.124 12.862 13.161 1.00 94.25 191 THR A C 1
ATOM 1371 O O . THR A 1 191 ? -3.066 12.815 13.956 1.00 94.25 191 THR A O 1
ATOM 1374 N N . ALA A 1 192 ? -0.866 13.084 13.558 1.00 92.75 192 ALA A N 1
ATOM 1375 C CA . ALA A 1 192 ? -0.480 13.245 14.956 1.00 92.75 192 ALA A CA 1
ATOM 1376 C C . ALA A 1 192 ? -1.145 14.473 15.600 1.00 92.75 192 ALA A C 1
ATOM 1378 O O . ALA A 1 192 ? -1.697 14.377 16.698 1.00 92.75 192 ALA A O 1
ATOM 1379 N N . HIS A 1 193 ? -1.138 15.620 14.915 1.00 95.38 193 HIS A N 1
ATOM 1380 C CA . HIS A 1 193 ? -1.740 16.859 15.404 1.00 95.38 193 HIS A CA 1
ATOM 1381 C C . HIS A 1 193 ? -3.259 16.732 15.567 1.00 95.38 193 HIS A C 1
ATOM 1383 O O . HIS A 1 193 ? -3.806 17.055 16.622 1.00 95.38 193 HIS A O 1
ATOM 1389 N N . ALA A 1 194 ? -3.949 16.221 14.548 1.00 94.69 194 ALA A N 1
ATOM 1390 C CA . ALA A 1 194 ? -5.391 16.023 14.579 1.00 94.69 194 ALA A CA 1
ATOM 1391 C C . ALA A 1 194 ? -5.802 15.017 15.664 1.00 94.69 194 ALA A C 1
ATOM 1393 O O . ALA A 1 194 ? -6.763 15.277 16.388 1.00 94.69 194 ALA A O 1
ATOM 1394 N N . ALA A 1 195 ? -5.054 13.921 15.839 1.00 93.12 195 ALA A N 1
ATOM 1395 C CA . ALA A 1 195 ? -5.291 12.950 16.907 1.00 93.12 195 ALA A CA 1
ATOM 1396 C C . ALA A 1 195 ? -5.133 13.572 18.306 1.00 93.12 195 ALA A C 1
ATOM 1398 O O . ALA A 1 195 ? -5.999 13.374 19.157 1.00 93.12 195 ALA A O 1
ATOM 1399 N N . ARG A 1 196 ? -4.095 14.396 18.528 1.00 93.75 196 ARG A N 1
ATOM 1400 C CA . ARG A 1 196 ? -3.904 15.154 19.783 1.00 93.75 196 ARG A CA 1
ATOM 1401 C C . ARG A 1 196 ? -5.042 16.139 20.061 1.00 93.75 196 ARG A C 1
ATOM 1403 O O . ARG A 1 196 ? -5.375 16.377 21.213 1.00 93.75 196 ARG A O 1
ATOM 1410 N N . ARG A 1 197 ? -5.647 16.703 19.012 1.00 95.44 197 ARG A N 1
ATOM 1411 C CA . ARG A 1 197 ? -6.813 17.599 19.098 1.00 95.44 197 ARG A CA 1
ATOM 1412 C C . ARG A 1 197 ? -8.153 16.852 19.131 1.00 95.44 197 ARG A C 1
ATOM 1414 O O . ARG A 1 197 ? -9.188 17.495 18.987 1.00 95.44 197 ARG A O 1
ATOM 1421 N N . HIS A 1 198 ? -8.150 15.522 19.258 1.00 92.44 198 HIS A N 1
ATOM 1422 C CA . HIS A 1 198 ? -9.349 14.675 19.205 1.00 92.44 198 HIS A CA 1
ATOM 1423 C C . HIS A 1 198 ? -10.187 14.852 17.917 1.00 92.44 198 HIS A C 1
ATOM 1425 O O . HIS A 1 198 ? -11.384 14.574 17.882 1.00 92.44 198 HIS A O 1
ATOM 1431 N N . ARG A 1 199 ? -9.561 15.297 16.817 1.00 93.12 199 ARG A N 1
ATOM 1432 C CA . ARG A 1 199 ? -10.191 15.469 15.499 1.00 93.12 199 ARG A CA 1
ATOM 1433 C C . ARG A 1 199 ? -10.007 14.204 14.657 1.00 93.12 199 ARG A C 1
ATOM 1435 O O . ARG A 1 199 ? -9.136 14.118 13.796 1.00 93.12 199 ARG A O 1
ATOM 1442 N N . TRP A 1 200 ? -10.868 13.214 14.877 1.00 90.56 200 TRP A N 1
ATOM 1443 C CA . TRP A 1 200 ? -10.742 11.867 14.293 1.00 90.56 200 TRP A CA 1
ATOM 1444 C C . TRP A 1 200 ? -10.864 11.797 12.778 1.00 90.56 200 TRP A C 1
ATOM 1446 O O . TRP A 1 200 ? -10.178 11.010 12.133 1.00 90.56 200 TRP A O 1
ATOM 1456 N N . ARG A 1 201 ? -11.765 12.599 12.204 1.00 93.12 201 ARG A N 1
ATOM 1457 C CA . ARG A 1 201 ? -12.036 12.597 10.762 1.00 93.12 201 ARG A CA 1
ATOM 1458 C C . ARG A 1 201 ? -10.801 13.007 9.948 1.00 93.12 201 ARG A C 1
ATOM 1460 O O . ARG A 1 201 ? -10.395 12.208 9.106 1.00 93.12 201 ARG A O 1
ATOM 1467 N N . PRO A 1 202 ? -10.171 14.172 10.205 1.00 94.31 202 PRO A N 1
ATOM 1468 C CA . PRO A 1 202 ? -8.963 14.550 9.480 1.00 94.31 202 PRO A CA 1
ATOM 1469 C C . PRO A 1 202 ? -7.788 13.623 9.793 1.00 94.31 202 PRO A C 1
ATOM 1471 O O . PRO A 1 202 ? -7.069 13.271 8.867 1.00 94.31 202 PRO A O 1
ATOM 1474 N N . ALA A 1 203 ? -7.637 13.153 11.042 1.00 93.12 203 ALA A N 1
ATOM 1475 C CA . ALA A 1 203 ? -6.589 12.190 11.380 1.00 93.12 203 ALA A CA 1
ATOM 1476 C C . ALA A 1 203 ? -6.699 10.926 10.515 1.00 93.12 203 ALA A C 1
ATOM 1478 O O . ALA A 1 203 ? -5.739 10.564 9.846 1.00 93.12 203 ALA A O 1
ATOM 1479 N N . ARG A 1 204 ? -7.892 10.313 10.452 1.00 94.31 204 ARG A N 1
ATOM 1480 C CA . ARG A 1 204 ? -8.173 9.124 9.627 1.00 94.31 204 ARG A CA 1
ATOM 1481 C C . ARG A 1 204 ? -7.969 9.365 8.138 1.00 94.31 204 ARG A C 1
ATOM 1483 O O . ARG A 1 204 ? -7.453 8.483 7.456 1.00 94.31 204 ARG A O 1
ATOM 1490 N N . ALA A 1 205 ? -8.410 10.512 7.626 1.00 96.44 205 ALA A N 1
ATOM 1491 C CA . ALA A 1 205 ? -8.228 10.850 6.220 1.00 96.44 205 ALA A CA 1
ATOM 1492 C C . ALA A 1 205 ? -6.736 10.947 5.878 1.00 96.44 205 ALA A C 1
ATOM 1494 O O . ALA A 1 205 ? -6.294 10.294 4.938 1.00 96.44 205 ALA A O 1
ATOM 1495 N N . ALA A 1 206 ? -5.962 11.667 6.695 1.00 96.81 206 ALA A N 1
ATOM 1496 C CA . ALA A 1 206 ? -4.530 11.844 6.493 1.00 96.81 206 ALA A CA 1
ATOM 1497 C C . ALA A 1 206 ? -3.772 10.506 6.510 1.00 96.81 206 ALA A C 1
ATOM 1499 O O . ALA A 1 206 ? -3.093 10.206 5.533 1.00 96.81 206 ALA A O 1
ATOM 1500 N N . ILE A 1 207 ? -3.967 9.650 7.525 1.00 97.12 207 ILE A N 1
ATOM 1501 C CA . ILE A 1 207 ? -3.283 8.343 7.573 1.00 97.12 207 ILE A CA 1
ATOM 1502 C C . ILE A 1 207 ? -3.713 7.401 6.433 1.00 97.12 207 ILE A C 1
ATOM 1504 O O . ILE A 1 207 ? -2.898 6.641 5.915 1.00 97.12 207 ILE A O 1
ATOM 1508 N N . THR A 1 208 ? -4.972 7.482 5.984 1.00 96.69 208 THR A N 1
ATOM 1509 C CA . THR A 1 208 ? -5.459 6.695 4.838 1.00 96.69 208 THR A CA 1
ATOM 1510 C C . THR A 1 208 ? -4.728 7.098 3.554 1.00 96.69 208 THR A C 1
ATOM 1512 O O . THR A 1 208 ? -4.373 6.223 2.767 1.00 96.69 208 THR A O 1
ATOM 1515 N N . VAL A 1 209 ? -4.472 8.396 3.354 1.00 97.56 209 VAL A N 1
ATOM 1516 C CA . VAL A 1 209 ? -3.681 8.895 2.217 1.00 97.56 209 VAL A CA 1
ATOM 1517 C C . VAL A 1 209 ? -2.206 8.522 2.379 1.00 97.56 209 VAL A C 1
ATOM 1519 O O . VAL A 1 209 ? -1.603 8.037 1.427 1.00 97.56 209 VAL A O 1
ATOM 1522 N N . SER A 1 210 ? -1.637 8.651 3.583 1.00 96.94 210 SER A N 1
ATOM 1523 C CA . SER A 1 210 ? -0.253 8.248 3.868 1.00 96.94 210 SER A CA 1
ATOM 1524 C C . SER A 1 210 ? 0.030 6.787 3.515 1.00 96.94 210 SER A C 1
ATOM 1526 O O . SER A 1 210 ? 1.117 6.493 3.040 1.00 96.94 210 SER A O 1
ATOM 1528 N N . LEU A 1 211 ? -0.937 5.880 3.695 1.00 97.25 211 LEU A N 1
ATOM 1529 C CA . LEU A 1 211 ? -0.809 4.464 3.321 1.00 97.25 211 LEU A CA 1
ATOM 1530 C C . LEU A 1 211 ? -0.683 4.217 1.812 1.00 97.25 211 LEU A C 1
ATOM 1532 O O . LEU A 1 211 ? -0.130 3.194 1.420 1.00 97.25 211 LEU A O 1
ATOM 1536 N N . ALA A 1 212 ? -1.198 5.122 0.978 1.00 97.44 212 ALA A N 1
ATOM 1537 C CA . ALA A 1 212 ? -1.142 4.986 -0.475 1.00 97.44 212 ALA A CA 1
ATOM 1538 C C . ALA A 1 212 ? 0.176 5.515 -1.064 1.00 97.44 212 ALA A C 1
ATOM 1540 O O . ALA A 1 212 ? 0.565 5.092 -2.147 1.00 97.44 212 ALA A O 1
ATOM 1541 N N . LEU A 1 213 ? 0.858 6.434 -0.368 1.00 96.69 213 LEU A N 1
ATOM 1542 C CA . LEU A 1 213 ? 2.034 7.150 -0.876 1.00 96.69 213 LEU A CA 1
ATOM 1543 C C . LEU A 1 213 ? 3.316 6.321 -1.077 1.00 96.69 213 LEU A C 1
ATOM 1545 O O . LEU A 1 213 ? 4.059 6.667 -1.994 1.00 96.69 213 LEU A O 1
ATOM 1549 N N . PRO A 1 214 ? 3.619 5.253 -0.311 1.00 96.12 214 PRO A N 1
ATOM 1550 C CA . PRO A 1 214 ? 4.849 4.487 -0.512 1.00 96.12 214 PRO A CA 1
ATOM 1551 C C . PRO A 1 214 ? 5.017 3.953 -1.940 1.00 96.12 214 PRO A C 1
ATOM 1553 O O . PRO A 1 214 ? 6.122 3.972 -2.468 1.00 96.12 214 PRO A O 1
ATOM 1556 N N . VAL A 1 215 ? 3.923 3.546 -2.590 1.00 97.00 215 VAL A N 1
ATOM 1557 C CA . VAL A 1 215 ? 3.944 3.017 -3.962 1.00 97.00 215 VAL A CA 1
ATOM 1558 C C . VAL A 1 215 ? 4.388 4.078 -4.984 1.00 97.00 215 VAL A C 1
ATOM 1560 O O . VAL A 1 215 ? 5.421 3.866 -5.613 1.00 97.00 215 VAL A O 1
ATOM 1563 N N . PRO A 1 216 ? 3.705 5.234 -5.144 1.00 96.06 216 PRO A N 1
ATOM 1564 C CA . PRO A 1 216 ? 4.144 6.265 -6.081 1.00 96.06 216 PRO A CA 1
ATOM 1565 C C . PRO A 1 216 ? 5.484 6.902 -5.693 1.00 96.06 216 PRO A C 1
ATOM 1567 O O . PRO A 1 216 ? 6.216 7.300 -6.592 1.00 96.06 216 PRO A O 1
ATOM 1570 N N . ILE A 1 217 ? 5.840 6.974 -4.400 1.00 93.19 217 ILE A N 1
ATOM 1571 C CA . ILE A 1 217 ? 7.182 7.412 -3.978 1.00 93.19 217 ILE A CA 1
ATOM 1572 C C . ILE A 1 217 ? 8.238 6.491 -4.589 1.00 93.19 217 ILE A C 1
ATOM 1574 O O . ILE A 1 217 ? 9.127 6.976 -5.283 1.00 93.19 217 ILE A O 1
ATOM 1578 N N . VAL A 1 218 ? 8.127 5.175 -4.377 1.00 92.88 218 VAL A N 1
ATOM 1579 C CA . VAL A 1 218 ? 9.086 4.211 -4.932 1.00 92.88 218 VAL A CA 1
ATOM 1580 C C . VAL A 1 218 ? 9.084 4.276 -6.456 1.00 92.88 218 VAL A C 1
ATOM 1582 O O . VAL A 1 218 ? 10.144 4.461 -7.038 1.00 92.88 218 VAL A O 1
ATOM 1585 N N . SER A 1 219 ? 7.920 4.241 -7.110 1.00 92.94 219 SER A N 1
ATOM 1586 C CA . SER A 1 219 ? 7.844 4.275 -8.578 1.00 92.94 219 SER A CA 1
ATOM 1587 C C . SER A 1 219 ? 8.467 5.527 -9.205 1.00 92.94 219 SER A C 1
ATOM 1589 O O . SER A 1 219 ? 9.077 5.430 -10.267 1.00 92.94 219 SER A O 1
ATOM 1591 N N . LEU A 1 220 ? 8.318 6.701 -8.581 1.00 92.25 220 LEU A N 1
ATOM 1592 C CA . LEU A 1 220 ? 8.918 7.944 -9.079 1.00 92.25 220 LEU A CA 1
ATOM 1593 C C . LEU A 1 220 ? 10.421 8.008 -8.803 1.00 92.25 220 LEU A C 1
ATOM 1595 O O . LEU A 1 220 ? 11.163 8.523 -9.633 1.00 92.25 220 LEU A O 1
ATOM 1599 N N . LEU A 1 221 ? 10.877 7.479 -7.665 1.00 89.81 221 LEU A N 1
ATOM 1600 C CA . LEU A 1 221 ? 12.302 7.435 -7.331 1.00 89.81 221 LEU A CA 1
ATOM 1601 C C . LEU A 1 221 ? 13.077 6.413 -8.169 1.00 89.81 221 LEU A C 1
ATOM 1603 O O . LEU A 1 221 ? 14.268 6.609 -8.390 1.00 89.81 221 LEU A O 1
ATOM 1607 N N . THR A 1 222 ? 12.427 5.347 -8.642 1.00 89.88 222 THR A N 1
ATOM 1608 C CA . THR A 1 222 ? 13.063 4.344 -9.508 1.00 89.88 222 THR A CA 1
ATOM 1609 C C . THR A 1 222 ? 12.897 4.635 -10.996 1.00 89.88 222 THR A C 1
ATOM 1611 O O . THR A 1 222 ? 13.476 3.924 -11.809 1.00 89.88 222 THR A O 1
ATOM 1614 N N . TRP A 1 223 ? 12.140 5.665 -11.387 1.00 90.88 223 TRP A N 1
ATOM 1615 C CA . TRP A 1 223 ? 11.868 5.977 -12.791 1.00 90.88 223 TRP A CA 1
ATOM 1616 C C . TRP A 1 223 ? 13.162 6.210 -13.605 1.00 90.88 223 TRP A C 1
ATOM 1618 O O . TRP A 1 223 ? 13.995 7.014 -13.177 1.00 90.88 223 TRP A O 1
ATOM 1628 N N . PRO A 1 224 ? 13.340 5.588 -14.795 1.00 92.38 224 PRO A N 1
ATOM 1629 C CA . PRO A 1 224 ? 12.377 4.808 -15.599 1.00 92.38 224 PRO A CA 1
ATOM 1630 C C . PRO A 1 224 ? 12.390 3.283 -15.361 1.00 92.38 224 PRO A C 1
ATOM 1632 O O . PRO A 1 224 ? 11.835 2.520 -16.158 1.00 92.38 224 PRO A O 1
ATOM 1635 N N . TYR A 1 225 ? 13.021 2.818 -14.289 1.00 91.56 225 TYR A N 1
ATOM 1636 C CA . TYR A 1 225 ? 13.170 1.403 -13.967 1.00 91.56 225 TYR A CA 1
ATOM 1637 C C . TYR A 1 225 ? 11.976 0.854 -13.174 1.00 91.56 225 TYR A C 1
ATOM 1639 O O . TYR A 1 225 ? 11.498 1.461 -12.209 1.00 91.56 225 TYR A O 1
ATOM 1647 N N . ALA A 1 226 ? 11.524 -0.329 -13.587 1.00 92.50 226 ALA A N 1
ATOM 1648 C CA . ALA A 1 226 ? 10.620 -1.189 -12.831 1.00 92.50 226 ALA A CA 1
ATOM 1649 C C . ALA A 1 226 ? 11.397 -2.044 -11.815 1.00 92.50 226 ALA A C 1
ATOM 1651 O O . ALA A 1 226 ? 10.943 -2.233 -10.689 1.00 92.50 226 ALA A O 1
ATOM 1652 N N . LEU A 1 227 ? 12.597 -2.499 -12.199 1.00 91.19 227 LEU A N 1
ATOM 1653 C CA . LEU A 1 227 ? 13.580 -3.147 -11.328 1.00 91.19 227 LEU A CA 1
ATOM 1654 C C . LEU A 1 227 ? 14.923 -2.445 -11.491 1.00 91.19 227 LEU A C 1
ATOM 1656 O O . LEU A 1 227 ? 15.459 -2.381 -12.600 1.00 91.19 227 LEU A O 1
ATOM 1660 N N . ILE A 1 228 ? 15.472 -1.935 -10.386 1.00 87.69 228 ILE A N 1
ATOM 1661 C CA . ILE A 1 228 ? 16.794 -1.303 -10.390 1.00 87.69 228 ILE A CA 1
ATOM 1662 C C . ILE A 1 228 ? 17.839 -2.338 -10.842 1.00 87.69 228 ILE A C 1
ATOM 1664 O O . ILE A 1 228 ? 17.795 -3.485 -10.374 1.00 87.69 228 ILE A O 1
ATOM 1668 N N . PRO A 1 229 ? 18.777 -1.958 -11.731 1.00 83.25 229 PRO A N 1
ATOM 1669 C CA . PRO A 1 229 ? 19.889 -2.815 -12.110 1.00 83.25 229 PRO A CA 1
ATOM 1670 C C . PRO A 1 229 ? 20.641 -3.337 -10.883 1.00 83.25 229 PRO A C 1
ATOM 1672 O O . PRO A 1 229 ? 21.072 -2.567 -10.024 1.00 83.25 229 PRO A O 1
ATOM 1675 N N . GLY A 1 230 ? 20.777 -4.659 -10.794 1.00 77.81 230 GLY A N 1
ATOM 1676 C CA . GLY A 1 230 ? 21.645 -5.288 -9.802 1.00 77.81 230 GLY A CA 1
ATOM 1677 C C . GLY A 1 230 ? 23.136 -5.091 -10.122 1.00 77.81 230 GLY A C 1
ATOM 1678 O O . GLY A 1 230 ? 23.482 -4.503 -11.145 1.00 77.81 230 GLY A O 1
ATOM 1679 N N . PRO A 1 231 ? 24.039 -5.629 -9.284 1.00 73.56 231 PRO A N 1
ATOM 1680 C CA . PRO A 1 231 ? 25.481 -5.604 -9.547 1.00 73.56 231 PRO A CA 1
ATOM 1681 C C . PRO A 1 231 ? 25.887 -6.426 -10.783 1.00 73.56 231 PRO A C 1
ATOM 1683 O O . PRO A 1 231 ? 26.968 -6.221 -11.328 1.00 73.56 231 PRO A O 1
ATOM 1686 N N . ALA A 1 232 ? 25.034 -7.353 -11.235 1.00 72.25 232 ALA A N 1
ATOM 1687 C CA . ALA A 1 232 ? 25.255 -8.090 -12.471 1.00 72.25 232 ALA A CA 1
ATOM 1688 C C . ALA A 1 232 ? 24.909 -7.216 -13.699 1.00 72.25 232 ALA A C 1
ATOM 1690 O O . ALA A 1 232 ? 23.834 -6.604 -13.729 1.00 72.25 232 ALA A O 1
ATOM 1691 N N . PRO A 1 233 ? 25.775 -7.159 -14.728 1.00 59.78 233 PRO A N 1
ATOM 1692 C CA . PRO A 1 233 ? 25.503 -6.396 -15.942 1.00 59.78 233 PRO A CA 1
ATOM 1693 C C . PRO A 1 233 ? 24.225 -6.901 -16.631 1.00 59.78 233 PRO A C 1
ATOM 1695 O O . PRO A 1 233 ? 24.022 -8.103 -16.773 1.00 59.78 233 PRO A O 1
ATOM 1698 N N . GLY A 1 234 ? 23.344 -5.973 -17.024 1.00 66.62 234 GLY A N 1
ATOM 1699 C CA . GLY A 1 234 ? 22.048 -6.277 -17.652 1.00 66.62 234 GLY A CA 1
ATOM 1700 C C . GLY A 1 234 ? 20.899 -6.598 -16.685 1.00 66.62 234 GLY A C 1
ATOM 1701 O O . GLY A 1 234 ? 19.781 -6.817 -17.131 1.00 66.62 234 GLY A O 1
ATOM 1702 N N . ALA A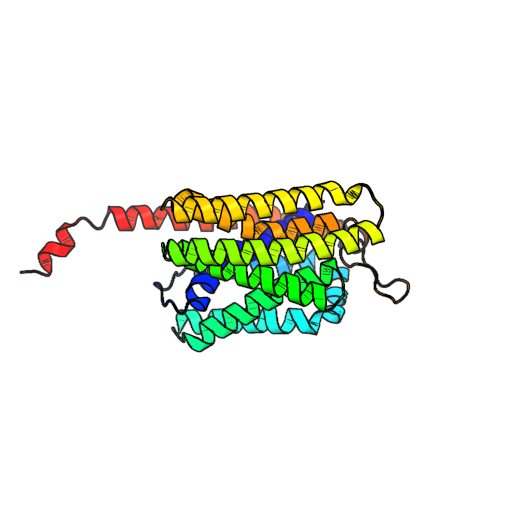 1 235 ? 21.120 -6.591 -15.366 1.00 69.25 235 ALA A N 1
ATOM 1703 C CA . ALA A 1 235 ? 20.133 -7.044 -14.381 1.00 69.25 235 ALA A CA 1
ATOM 1704 C C . ALA A 1 235 ? 19.073 -5.993 -13.979 1.00 69.25 235 ALA A C 1
ATOM 1706 O O . ALA A 1 235 ? 18.697 -5.926 -12.804 1.00 69.25 235 ALA A O 1
ATOM 1707 N N . GLY A 1 236 ? 18.585 -5.162 -14.899 1.00 80.88 236 GLY A N 1
ATOM 1708 C CA . GLY A 1 236 ? 17.525 -4.183 -14.629 1.00 80.88 236 GLY A CA 1
ATOM 1709 C C . GLY A 1 236 ? 16.470 -4.171 -15.727 1.00 80.88 236 GLY A C 1
ATOM 1710 O O . GLY A 1 236 ? 16.798 -4.330 -16.897 1.00 80.88 236 GLY A O 1
ATOM 1711 N N . ALA A 1 237 ? 15.216 -3.934 -15.346 1.00 90.12 237 ALA A N 1
ATOM 1712 C CA . ALA A 1 237 ? 14.094 -3.867 -16.275 1.00 90.12 237 ALA A CA 1
ATOM 1713 C C . ALA A 1 237 ? 13.518 -2.451 -16.277 1.00 90.12 237 ALA A C 1
ATOM 1715 O O . ALA A 1 237 ? 13.109 -1.933 -15.232 1.00 90.12 237 ALA A O 1
ATOM 1716 N N . THR A 1 238 ? 13.483 -1.807 -17.443 1.00 93.75 238 THR A N 1
ATOM 1717 C CA . THR A 1 238 ? 12.742 -0.553 -17.623 1.00 93.75 238 THR A CA 1
ATOM 1718 C C . THR A 1 238 ? 11.253 -0.845 -17.753 1.00 93.75 238 THR A C 1
ATOM 1720 O O . THR A 1 238 ? 10.851 -1.928 -18.179 1.00 93.75 238 THR A O 1
ATOM 1723 N N . TRP A 1 239 ? 10.409 0.131 -17.418 1.00 94.19 239 TRP A N 1
ATOM 1724 C CA . TRP A 1 239 ? 8.962 -0.017 -17.599 1.00 94.19 239 TRP A CA 1
ATOM 1725 C C . TRP A 1 239 ? 8.557 -0.271 -19.052 1.00 94.19 239 TRP A C 1
ATOM 1727 O O . TRP A 1 239 ? 7.548 -0.921 -19.292 1.00 94.19 239 TRP A O 1
ATOM 1737 N N . GLU A 1 240 ? 9.322 0.249 -20.011 1.00 94.12 240 GLU A N 1
ATOM 1738 C CA . GLU A 1 240 ? 9.066 0.051 -21.437 1.00 94.12 240 GLU A CA 1
ATOM 1739 C C . GLU A 1 240 ? 9.341 -1.389 -21.867 1.00 94.12 240 GLU A C 1
ATOM 1741 O O . GLU A 1 240 ? 8.511 -1.989 -22.540 1.00 94.12 240 GLU A O 1
ATOM 1746 N N . HIS A 1 241 ? 10.454 -1.967 -21.409 1.00 93.25 241 HIS A N 1
ATOM 1747 C CA . HIS A 1 241 ? 10.801 -3.353 -21.715 1.00 93.25 241 HIS A CA 1
ATOM 1748 C C . HIS A 1 241 ? 9.924 -4.361 -20.962 1.00 93.25 241 HIS A C 1
ATOM 1750 O O . HIS A 1 241 ? 9.666 -5.456 -21.449 1.00 93.25 241 HIS A O 1
ATOM 1756 N N . ALA A 1 242 ? 9.453 -3.985 -19.773 1.00 94.75 242 ALA A N 1
ATOM 1757 C CA . ALA A 1 242 ? 8.596 -4.828 -18.955 1.00 94.75 242 ALA A CA 1
ATOM 1758 C C . ALA A 1 242 ? 7.184 -5.009 -19.532 1.00 94.75 242 ALA A C 1
ATOM 1760 O O . ALA A 1 242 ? 6.521 -5.975 -19.167 1.00 94.75 242 ALA A O 1
ATOM 1761 N N . LEU A 1 243 ? 6.700 -4.077 -20.361 1.00 96.88 243 LEU A N 1
ATOM 1762 C CA . LEU A 1 243 ? 5.331 -4.097 -20.877 1.00 96.88 243 LEU A CA 1
ATOM 1763 C C . LEU A 1 243 ? 5.108 -5.242 -21.872 1.00 96.88 243 LEU A C 1
ATOM 1765 O O . LEU A 1 243 ? 5.941 -5.519 -22.730 1.00 96.88 243 LEU A O 1
ATOM 1769 N N . ALA A 1 244 ? 3.927 -5.853 -21.792 1.00 97.25 244 ALA A N 1
ATOM 1770 C CA . ALA A 1 244 ? 3.442 -6.777 -22.807 1.00 97.25 244 ALA A CA 1
ATOM 1771 C C . ALA A 1 244 ? 3.295 -6.091 -24.176 1.00 97.25 244 ALA A C 1
ATOM 1773 O O . ALA A 1 244 ? 3.233 -4.861 -24.289 1.00 97.25 244 ALA A O 1
ATOM 1774 N N . ASP A 1 245 ? 3.182 -6.903 -25.227 1.00 97.19 245 ASP A N 1
ATOM 1775 C CA . ASP A 1 245 ? 2.989 -6.403 -26.580 1.00 97.19 245 ASP A CA 1
ATOM 1776 C C . ASP A 1 245 ? 1.672 -5.596 -26.713 1.00 97.19 245 ASP A C 1
ATOM 1778 O O . ASP A 1 245 ? 0.702 -5.813 -25.970 1.00 97.19 245 ASP A O 1
ATOM 1782 N N . PRO A 1 246 ? 1.584 -4.663 -27.679 1.00 97.19 246 PRO A N 1
ATOM 1783 C CA . PRO A 1 246 ? 0.418 -3.798 -27.819 1.00 97.19 246 PRO A CA 1
ATOM 1784 C C . PRO A 1 246 ? -0.912 -4.531 -28.041 1.00 97.19 246 PRO A C 1
ATOM 1786 O O . PRO A 1 246 ? -1.955 -3.991 -27.664 1.00 97.19 246 PRO A O 1
ATOM 1789 N N . ALA A 1 247 ? -0.918 -5.721 -28.654 1.00 97.62 247 ALA A N 1
ATOM 1790 C CA . ALA A 1 247 ? -2.152 -6.470 -28.885 1.00 97.62 247 ALA A CA 1
ATOM 1791 C C . ALA A 1 247 ? -2.689 -7.040 -27.567 1.00 97.62 247 ALA A C 1
ATOM 1793 O O . ALA A 1 247 ? -3.867 -6.842 -27.255 1.00 97.62 247 ALA A O 1
ATOM 1794 N N . THR A 1 248 ? -1.818 -7.625 -26.742 1.00 97.44 248 THR A N 1
ATOM 1795 C CA . THR A 1 248 ? -2.164 -8.074 -25.384 1.00 97.44 248 THR A CA 1
ATOM 1796 C C . THR A 1 248 ? -2.682 -6.922 -24.529 1.00 97.44 248 THR A C 1
ATOM 1798 O O . THR A 1 248 ? -3.736 -7.033 -23.899 1.00 97.44 248 THR A O 1
ATOM 1801 N N . LEU A 1 249 ? -2.015 -5.765 -24.562 1.00 97.50 249 LEU A N 1
ATOM 1802 C CA . LEU A 1 249 ? -2.468 -4.584 -23.824 1.00 97.50 249 LEU A CA 1
ATOM 1803 C C . LEU A 1 249 ? -3.843 -4.088 -24.301 1.00 97.50 249 LEU A C 1
ATOM 1805 O O . LEU A 1 249 ? -4.655 -3.667 -23.482 1.00 97.50 249 LEU A O 1
ATOM 1809 N N . ARG A 1 250 ? -4.156 -4.155 -25.600 1.00 97.56 250 ARG A N 1
ATOM 1810 C CA . ARG A 1 250 ? -5.498 -3.809 -26.105 1.00 97.56 250 ARG A CA 1
ATOM 1811 C C . ARG A 1 250 ? -6.568 -4.768 -25.587 1.00 97.56 250 ARG A C 1
ATOM 1813 O O . ARG A 1 250 ? -7.630 -4.307 -25.176 1.00 97.56 250 ARG A O 1
ATOM 1820 N N . LEU A 1 251 ? -6.287 -6.071 -25.554 1.00 97.06 251 LEU A N 1
ATOM 1821 C CA . LEU A 1 251 ? -7.207 -7.065 -24.994 1.00 97.06 251 LEU A CA 1
ATOM 1822 C C . LEU A 1 251 ? -7.438 -6.839 -23.497 1.00 97.06 251 LEU A C 1
ATOM 1824 O O . LEU A 1 251 ? -8.581 -6.825 -23.043 1.00 97.06 251 LEU A O 1
ATOM 1828 N N . LEU A 1 252 ? -6.375 -6.568 -22.737 1.00 96.75 252 LEU A N 1
ATOM 1829 C CA . LEU A 1 252 ? -6.498 -6.208 -21.325 1.00 96.75 252 LEU A CA 1
ATOM 1830 C C . LEU A 1 252 ? -7.309 -4.925 -21.137 1.00 96.75 252 LEU A C 1
ATOM 1832 O O . LEU A 1 252 ? -8.094 -4.850 -20.195 1.00 96.75 252 LEU A O 1
ATOM 1836 N N . ALA A 1 253 ? -7.166 -3.927 -22.019 1.00 96.75 253 ALA A N 1
ATOM 1837 C CA . ALA A 1 253 ? -7.934 -2.682 -21.934 1.00 96.75 253 ALA A CA 1
ATOM 1838 C C . ALA A 1 253 ? -9.441 -2.941 -22.032 1.00 96.75 253 ALA A C 1
ATOM 1840 O O . ALA A 1 253 ? -10.199 -2.366 -21.251 1.00 96.75 253 ALA A O 1
ATOM 1841 N N . LEU A 1 254 ? -9.863 -3.839 -22.931 1.00 96.81 254 LEU A N 1
ATOM 1842 C CA . LEU A 1 254 ? -11.272 -4.209 -23.108 1.00 96.81 254 LEU A CA 1
ATOM 1843 C C . LEU A 1 254 ? -11.895 -4.776 -21.828 1.00 96.81 254 LEU A C 1
ATOM 1845 O O . LEU A 1 254 ? -13.076 -4.551 -21.579 1.00 96.81 254 LEU A O 1
ATOM 1849 N N . VAL A 1 255 ? -11.110 -5.475 -21.005 1.00 94.31 255 VAL A N 1
ATOM 1850 C CA . VAL A 1 255 ? -11.578 -6.064 -19.742 1.00 94.31 255 VAL A CA 1
ATOM 1851 C C . VAL A 1 255 ? -11.417 -5.093 -18.570 1.00 94.31 255 VAL A C 1
ATOM 1853 O O . VAL A 1 255 ? -12.333 -4.921 -17.766 1.00 94.31 255 VAL A O 1
ATOM 1856 N N . ALA A 1 256 ? -10.266 -4.429 -18.461 1.00 92.75 256 ALA A N 1
ATOM 1857 C CA . ALA A 1 256 ? -9.934 -3.572 -17.327 1.00 92.75 256 ALA A CA 1
ATOM 1858 C C . ALA A 1 256 ? -10.790 -2.298 -17.283 1.00 92.75 256 ALA A C 1
ATOM 1860 O O . ALA A 1 256 ? -11.234 -1.898 -16.204 1.00 92.75 256 ALA A O 1
ATOM 1861 N N . LEU A 1 257 ? -11.053 -1.676 -18.440 1.00 93.06 257 LEU A N 1
ATOM 1862 C CA . LEU A 1 257 ? -11.838 -0.442 -18.528 1.00 93.06 257 LEU A CA 1
ATOM 1863 C C . LEU A 1 257 ? -13.256 -0.574 -17.952 1.00 93.06 257 LEU A C 1
ATOM 1865 O O . LEU A 1 257 ? -13.630 0.310 -17.186 1.00 93.06 257 LEU A O 1
ATOM 1869 N N . PRO A 1 258 ? -14.042 -1.630 -18.242 1.00 93.81 258 PRO A N 1
ATOM 1870 C CA . PRO A 1 258 ? -15.341 -1.826 -17.598 1.00 93.81 258 PRO A CA 1
ATOM 1871 C C . PRO A 1 258 ? -15.235 -2.402 -16.178 1.00 93.81 258 PRO A C 1
ATOM 1873 O O . PRO A 1 258 ? -16.046 -2.055 -15.317 1.00 93.81 258 PRO A O 1
ATOM 1876 N N . ALA A 1 259 ? -14.241 -3.246 -15.885 1.00 90.75 259 ALA A N 1
ATOM 1877 C CA . ALA A 1 259 ? -14.119 -3.878 -14.569 1.00 90.75 259 ALA A CA 1
ATOM 1878 C C . ALA A 1 259 ? -13.802 -2.875 -13.445 1.00 90.75 259 ALA A C 1
ATOM 1880 O O . ALA A 1 259 ? -14.338 -2.989 -12.342 1.00 90.75 259 ALA A O 1
ATOM 1881 N N . LEU A 1 260 ? -12.965 -1.868 -13.711 1.00 89.44 260 LEU A N 1
ATOM 1882 C CA . LEU A 1 260 ? -12.576 -0.858 -12.721 1.00 89.44 260 LEU A CA 1
ATOM 1883 C C . LEU A 1 260 ? -13.738 -0.012 -12.179 1.00 89.44 260 LEU A C 1
ATOM 1885 O O . LEU A 1 260 ? -13.896 0.039 -10.955 1.00 89.44 260 LEU A O 1
ATOM 1889 N N . PRO A 1 261 ? -14.569 0.647 -13.011 1.00 89.81 261 PRO A N 1
ATOM 1890 C CA . PRO A 1 261 ? -15.705 1.409 -12.514 1.00 89.81 261 PRO A CA 1
ATOM 1891 C C . PRO A 1 261 ? -16.701 0.499 -11.798 1.00 89.81 261 PRO A C 1
ATOM 1893 O O . PRO A 1 261 ? -17.212 0.896 -10.757 1.00 89.81 261 PRO A O 1
ATOM 1896 N N . LEU A 1 262 ? -16.913 -0.737 -12.264 1.00 89.62 262 LEU A N 1
ATOM 1897 C CA . LEU A 1 262 ? -17.756 -1.710 -11.563 1.00 89.62 262 LEU A CA 1
ATOM 1898 C C . LEU A 1 262 ? -17.211 -2.054 -10.171 1.00 89.62 262 LEU A C 1
ATOM 1900 O O . LEU A 1 262 ? -17.973 -2.067 -9.205 1.00 89.62 262 LEU A O 1
ATOM 1904 N N . ALA A 1 263 ? -15.901 -2.264 -10.032 1.00 86.31 263 ALA A N 1
ATOM 1905 C CA . ALA A 1 263 ? -15.272 -2.526 -8.739 1.00 86.31 263 ALA A CA 1
ATOM 1906 C C . ALA A 1 263 ? -15.412 -1.329 -7.780 1.00 86.31 263 ALA A C 1
ATOM 1908 O O . ALA A 1 263 ? -15.749 -1.496 -6.604 1.00 86.31 263 ALA A O 1
ATOM 1909 N N . VAL A 1 264 ? -15.211 -0.108 -8.281 1.00 87.06 264 VAL A N 1
ATOM 1910 C CA . VAL A 1 264 ? -15.383 1.133 -7.506 1.00 87.06 264 VAL A CA 1
ATOM 1911 C C . VAL A 1 264 ? -16.848 1.324 -7.102 1.00 87.06 264 VAL A C 1
ATOM 1913 O O . VAL A 1 264 ? -17.133 1.626 -5.939 1.00 87.06 264 VAL A O 1
ATOM 1916 N N . LEU A 1 265 ? -17.781 1.100 -8.029 1.00 88.81 265 LEU A N 1
ATOM 1917 C CA . LEU A 1 265 ? -19.220 1.165 -7.782 1.00 88.81 265 LEU A CA 1
ATOM 1918 C C . LEU A 1 265 ? -19.654 0.128 -6.748 1.00 88.81 265 LEU A C 1
ATOM 1920 O O . LEU A 1 265 ? -20.409 0.475 -5.847 1.00 88.81 265 LEU A O 1
ATOM 1924 N N . ALA A 1 266 ? -19.140 -1.102 -6.797 1.00 85.69 266 ALA A N 1
ATOM 1925 C CA . ALA A 1 266 ? -19.447 -2.136 -5.810 1.00 85.69 266 ALA A CA 1
ATOM 1926 C C . ALA A 1 266 ? -18.995 -1.732 -4.393 1.00 85.69 266 ALA A C 1
ATOM 1928 O O . ALA A 1 266 ? -19.746 -1.880 -3.423 1.00 85.69 266 ALA A O 1
ATOM 1929 N N . LEU A 1 267 ? -17.799 -1.143 -4.260 1.00 84.25 267 LEU A N 1
ATOM 1930 C CA . LEU A 1 267 ? -17.320 -0.600 -2.983 1.00 84.25 267 LEU A CA 1
ATOM 1931 C C . LEU A 1 267 ? -18.192 0.557 -2.483 1.00 84.25 267 LEU A C 1
ATOM 1933 O O . LEU A 1 267 ? -18.466 0.662 -1.279 1.00 84.25 267 LEU A O 1
ATOM 1937 N N . TRP A 1 268 ? -18.616 1.432 -3.394 1.00 86.81 268 TRP A N 1
ATOM 1938 C C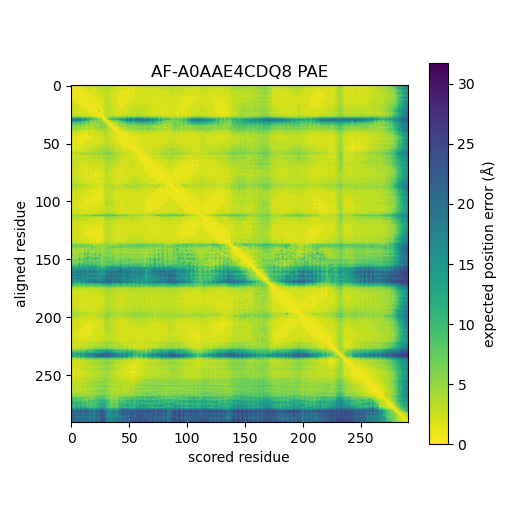A . TRP A 1 268 ? -19.445 2.587 -3.076 1.00 86.81 268 TRP A CA 1
ATOM 1939 C C . TRP A 1 268 ? -20.874 2.186 -2.686 1.00 86.81 268 TRP A C 1
ATOM 1941 O O . TRP A 1 268 ? -21.351 2.588 -1.622 1.00 86.81 268 TRP A O 1
ATOM 1951 N N . ALA A 1 269 ? -21.520 1.329 -3.474 1.00 86.88 269 ALA A N 1
ATOM 1952 C CA . ALA A 1 269 ? -22.865 0.817 -3.231 1.00 86.88 269 ALA A CA 1
ATOM 1953 C C . ALA A 1 269 ? -22.942 0.108 -1.876 1.00 86.88 269 ALA A C 1
ATOM 1955 O O . ALA A 1 269 ? -23.825 0.410 -1.070 1.00 86.88 269 ALA A O 1
ATOM 1956 N N . GLY A 1 270 ? -21.944 -0.720 -1.546 1.00 80.75 270 GLY A N 1
ATOM 1957 C CA . GLY A 1 270 ? -21.852 -1.338 -0.227 1.00 80.75 270 GLY A CA 1
ATOM 1958 C C . GLY A 1 270 ? -21.855 -0.304 0.905 1.00 80.75 270 GLY A C 1
ATOM 1959 O O . GLY A 1 270 ? -22.496 -0.499 1.935 1.00 80.75 270 GLY A O 1
ATOM 1960 N N . LYS A 1 271 ? -21.170 0.835 0.753 1.00 80.31 271 LYS A N 1
ATOM 1961 C CA . LYS A 1 271 ? -21.159 1.889 1.782 1.00 80.31 271 LYS A CA 1
ATOM 1962 C C . LYS A 1 271 ? -22.546 2.503 2.008 1.00 80.31 271 LYS A C 1
ATOM 1964 O O . LYS A 1 271 ? -22.863 2.803 3.158 1.00 80.31 271 LYS A O 1
ATOM 1969 N N . SER A 1 272 ? -23.337 2.684 0.952 1.00 77.62 272 SER A N 1
ATOM 1970 C CA . SER A 1 272 ? -24.660 3.319 1.027 1.00 77.62 272 SER A CA 1
ATOM 1971 C C . SER A 1 272 ? -25.687 2.480 1.801 1.00 77.62 272 SER A C 1
ATOM 1973 O O . SER A 1 272 ? -26.345 3.012 2.692 1.00 77.62 272 SER A O 1
ATOM 1975 N N . SER A 1 273 ? -25.730 1.160 1.585 1.00 77.12 273 SER A N 1
ATOM 1976 C CA . SER A 1 273 ? -26.717 0.264 2.214 1.00 77.12 273 SER A CA 1
ATOM 1977 C C . SER A 1 273 ? -26.580 0.133 3.735 1.00 77.12 273 SER A C 1
ATOM 1979 O O . SER A 1 273 ? -27.544 -0.164 4.433 1.00 77.12 273 SER A O 1
ATOM 1981 N N . ARG A 1 274 ? -25.389 0.389 4.291 1.00 71.25 274 ARG A N 1
ATOM 1982 C CA . ARG A 1 274 ? -25.198 0.410 5.752 1.00 71.25 274 ARG A CA 1
ATOM 1983 C C . ARG A 1 274 ? -25.720 1.677 6.411 1.00 71.25 274 ARG A C 1
ATOM 1985 O O . ARG A 1 274 ? -26.086 1.616 7.578 1.00 71.25 274 ARG A O 1
ATOM 1992 N N . ARG A 1 275 ? -25.715 2.817 5.711 1.00 74.31 275 ARG A N 1
ATOM 1993 C CA . ARG A 1 275 ? -26.265 4.053 6.287 1.00 74.31 275 ARG A CA 1
ATOM 1994 C C . ARG A 1 275 ? -27.760 3.894 6.522 1.00 74.31 275 ARG A C 1
ATOM 1996 O O . ARG A 1 275 ? -28.203 4.135 7.635 1.00 74.31 275 ARG A O 1
ATOM 2003 N N . SER A 1 276 ? -28.477 3.337 5.546 1.00 72.94 276 SER A N 1
ATOM 2004 C CA . SER A 1 276 ? -29.909 3.069 5.682 1.00 72.94 276 SER A CA 1
ATOM 2005 C C . SER A 1 276 ? -30.235 2.024 6.754 1.00 72.94 276 SER A C 1
ATOM 2007 O O . SER A 1 276 ? -31.211 2.195 7.471 1.00 72.94 276 SER A O 1
ATOM 2009 N N . GLN A 1 277 ? -29.419 0.977 6.942 1.00 69.75 277 GLN A N 1
ATOM 2010 C CA . GLN A 1 277 ? -29.644 0.010 8.032 1.00 69.75 277 GLN A CA 1
ATOM 2011 C C . GLN A 1 277 ? -29.432 0.597 9.434 1.00 69.75 277 GLN A C 1
ATOM 2013 O O . GLN A 1 277 ? -30.168 0.240 10.353 1.00 69.75 277 GLN A O 1
ATOM 2018 N N . VAL A 1 278 ? -28.431 1.467 9.605 1.00 68.06 278 VAL A N 1
ATOM 2019 C CA . VAL A 1 278 ? -28.164 2.136 10.890 1.00 68.06 278 VAL A CA 1
ATOM 2020 C C . VAL A 1 278 ? -29.223 3.200 11.182 1.00 68.06 278 VAL A C 1
ATOM 2022 O O . VAL A 1 278 ? -29.615 3.354 12.330 1.00 68.06 278 VAL A O 1
ATOM 2025 N N . GLU A 1 279 ? -29.712 3.900 10.158 1.00 71.50 279 GLU A N 1
ATOM 2026 C CA . GLU A 1 279 ? -30.783 4.897 10.288 1.00 71.50 279 GLU A CA 1
ATOM 2027 C C . GLU A 1 279 ? -32.172 4.248 10.456 1.00 71.50 279 GLU A C 1
ATOM 2029 O O . GLU A 1 279 ? -33.037 4.819 11.112 1.00 71.50 279 GLU A O 1
ATOM 2034 N N . GLY A 1 280 ? -32.376 3.039 9.918 1.00 63.84 280 GLY A N 1
ATOM 2035 C CA . GLY A 1 280 ? -33.634 2.287 10.000 1.00 63.84 280 GLY A CA 1
ATOM 2036 C C . GLY A 1 280 ? -33.833 1.473 11.284 1.00 63.84 280 GLY A C 1
ATOM 2037 O O . GLY A 1 280 ? -34.965 1.108 11.590 1.00 63.84 280 GLY A O 1
ATOM 2038 N N . HIS A 1 281 ? -32.778 1.207 12.065 1.00 56.69 281 HIS A N 1
ATOM 2039 C CA . HIS A 1 281 ? -32.934 0.718 13.441 1.00 56.69 281 HIS A CA 1
ATOM 2040 C C . HIS A 1 281 ? -33.303 1.901 14.341 1.00 56.69 281 HIS A C 1
ATOM 2042 O O . HIS A 1 281 ? -32.459 2.491 15.016 1.00 56.69 281 HIS A O 1
ATOM 2048 N N . SER A 1 282 ? -34.586 2.266 14.309 1.00 56.28 282 SER A N 1
ATOM 2049 C CA . SER A 1 282 ? -35.165 3.229 15.237 1.00 56.28 282 SER A CA 1
ATOM 2050 C C . SER A 1 282 ? -34.964 2.749 16.691 1.00 56.28 282 SER A C 1
ATOM 2052 O O . SER A 1 282 ? -34.929 1.542 16.956 1.00 56.28 282 SER A O 1
ATOM 2054 N N . PRO A 1 283 ? -34.848 3.666 17.668 1.00 57.19 283 PRO A N 1
ATOM 2055 C CA . PRO A 1 283 ? -34.666 3.338 19.087 1.00 57.19 283 PRO A CA 1
ATOM 2056 C C . PRO A 1 283 ? -35.814 2.525 19.723 1.00 57.19 283 PRO A C 1
ATOM 2058 O O . PRO A 1 283 ? -35.735 2.187 20.904 1.00 57.19 283 PRO A O 1
ATOM 2061 N N . GLU A 1 284 ? -36.869 2.182 18.980 1.00 58.00 284 GLU A N 1
ATOM 2062 C CA . GLU A 1 284 ? -37.985 1.372 19.480 1.00 58.00 284 GLU A CA 1
ATOM 2063 C C . GLU A 1 284 ? -37.602 -0.094 19.716 1.00 58.00 284 GLU A C 1
ATOM 2065 O O . GLU A 1 284 ? -38.079 -0.696 20.678 1.00 58.00 284 GLU A O 1
ATOM 2070 N N . PHE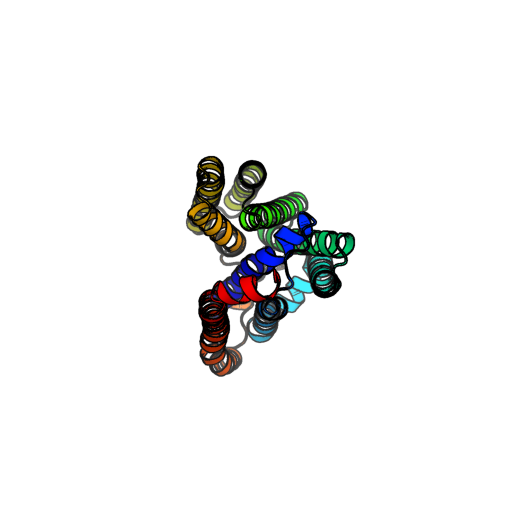 A 1 285 ? -36.652 -0.646 18.952 1.00 54.53 285 PHE A N 1
ATOM 2071 C CA . PHE A 1 285 ? -36.189 -2.026 19.162 1.00 54.53 285 PHE A CA 1
ATOM 2072 C C . PHE A 1 285 ? -35.466 -2.227 20.506 1.00 54.53 285 PHE A C 1
ATOM 2074 O O . PHE A 1 285 ? -35.420 -3.344 21.018 1.00 54.53 285 PHE A O 1
ATOM 2081 N N . HIS A 1 286 ? -34.946 -1.155 21.118 1.00 53.75 286 HIS A N 1
ATOM 2082 C CA . HIS A 1 286 ? -34.347 -1.221 22.453 1.00 53.75 286 HIS A CA 1
ATOM 2083 C C . HIS A 1 286 ? -35.375 -1.181 23.597 1.00 53.75 286 HIS A C 1
ATOM 2085 O O . HIS A 1 286 ? -35.025 -1.574 24.708 1.00 53.75 286 HIS A O 1
ATOM 2091 N N . ARG A 1 287 ? -36.631 -0.767 23.359 1.00 57.12 287 ARG A N 1
ATOM 2092 C CA . ARG A 1 287 ? -37.678 -0.771 24.403 1.00 57.12 287 ARG A CA 1
ATOM 2093 C C . ARG A 1 287 ? -38.299 -2.149 24.626 1.00 57.12 287 ARG A C 1
ATOM 2095 O O . ARG A 1 287 ? -38.679 -2.446 25.748 1.00 57.12 287 ARG A O 1
ATOM 2102 N N . LEU A 1 288 ? -38.337 -3.002 23.602 1.00 53.75 288 LEU A N 1
ATOM 2103 C CA . LEU A 1 288 ? -38.946 -4.341 23.672 1.00 53.75 288 LEU A CA 1
ATOM 2104 C C . LEU A 1 288 ? -38.096 -5.398 24.399 1.00 53.75 288 LEU A C 1
ATOM 2106 O O . LEU A 1 288 ? -38.576 -6.496 24.640 1.00 53.75 288 LEU A O 1
ATOM 2110 N N . TRP A 1 289 ? -36.849 -5.081 24.754 1.00 53.19 289 TRP A N 1
ATOM 2111 C CA . TRP A 1 289 ? -35.965 -5.976 25.519 1.00 53.19 289 TRP A CA 1
ATOM 2112 C C . TRP A 1 289 ? -35.783 -5.551 26.984 1.00 53.19 289 TRP A C 1
ATOM 2114 O O . TRP A 1 289 ? -34.983 -6.151 27.699 1.00 53.19 289 TRP A O 1
ATOM 2124 N N . LEU A 1 290 ? -36.487 -4.505 27.427 1.00 55.50 290 LEU A N 1
ATOM 2125 C CA . LEU A 1 290 ? -36.420 -3.973 28.795 1.00 55.50 290 LEU A CA 1
ATOM 2126 C C . LEU A 1 290 ? -37.761 -4.059 29.550 1.00 55.50 290 LEU A C 1
ATOM 2128 O O . LEU A 1 290 ? -37.869 -3.509 30.644 1.00 55.50 290 LEU A O 1
ATOM 2132 N N . THR A 1 291 ? -38.754 -4.752 28.990 1.00 59.09 291 THR A N 1
ATOM 2133 C CA . THR A 1 291 ? -40.032 -5.115 29.631 1.00 59.09 291 THR A CA 1
ATOM 2134 C C . THR A 1 291 ? -40.166 -6.623 29.663 1.00 59.09 291 THR A C 1
ATOM 2136 O O . THR A 1 291 ? -40.538 -7.155 30.727 1.00 59.09 291 THR A O 1
#

Radius of gyration: 20.17 Å; Cα contacts (8 Å, |Δi|>4): 410; chains: 1; bounding box: 66×35×58 Å

Secondary structure (DSSP, 8-state):
-HHHHHHHHHHHHHHHHHHHHHHHHHTT------TTHHHHHHHHHHHHHHHHHH-HHHHHHHHHHHHHHHHHHHHHHHHHHHHTTTT-HHHHHHHHHHHHHHHHHHHHHHHH-SHHHHHHHHHHHHHHHHHHHHHHTT-HHHHHHHHHHHHHHHHHHHHHHHHHHHHHH--GGGHHHHHHHHHHHHHHHHHHHHHHTT-HHHHHHHHHHHTTTHHHHHHHHSTTEEE---SSTT--EEHHHHSPPHHHHHHHHHHHHHHHHHHHHHHHHHHHHHHHHHHHS-GGGGTTT--

Solvent-accessible surface area (backbone atoms only — not comparable to full-atom values): 14334 Å² total; per-residue (Å²): 109,70,69,59,54,49,42,45,49,29,45,19,47,19,49,36,46,45,22,70,54,29,4,29,19,54,74,59,48,80,70,79,86,56,86,58,56,64,66,39,53,49,30,48,54,50,26,50,53,45,37,52,62,44,19,48,62,45,42,59,52,48,48,70,75,39,40,88,30,49,50,47,17,52,52,11,45,52,40,23,64,55,20,51,82,69,65,36,48,70,50,13,18,48,11,24,46,38,18,31,26,16,54,17,19,42,52,12,41,51,60,60,71,39,70,69,39,16,54,37,30,9,49,32,37,34,32,49,23,42,24,42,14,26,44,73,69,70,38,39,67,57,17,20,51,33,20,48,51,29,40,53,48,38,49,56,36,63,49,52,51,48,52,61,46,50,68,72,67,72,54,83,68,36,53,67,16,53,51,47,49,54,50,40,51,50,27,31,52,48,19,20,53,25,19,71,68,69,36,59,68,63,15,44,52,29,45,48,50,46,46,32,43,62,47,58,28,40,53,33,56,39,56,72,32,67,35,61,63,49,96,52,90,85,49,46,39,36,52,75,75,21,42,44,57,71,67,59,47,49,56,48,46,71,52,49,63,60,49,50,58,50,53,53,46,52,60,49,53,58,58,54,60,52,54,55,54,63,68,65,61,52,79,65,72,65,55,75,77,75,117

Foldseek 3Di:
DVLLVLLLCLVLQLLLLLLLQLQQLLVLHLPPDDPCNVLSCVSVVVSVVSCCLWFVVCVVLLCVLLVVLVVQLVVLVVQLSVCSVVSVSVSVSSSSLSNQLSVQLSLQCQQAVDPVSSNLRSVLSSLLSNLLSCLSVLPLVSNLVSLVVSLVSLCVNVVVSLVVLCVVPVDPQLVVLVVLSVLLSVLSVQLNVCSNVSNSPSNNVSSSVSSSSSSVSSPSSNPQWPHDADPDPPRTHGPVNRTDDPVSVVVVCVVCVVVVVVSVVVVVVVVVVVVCVVVVPDCPVVVVVVD

Organism: NCBI:txid137266